Protein 8VA4 (pdb70)

Structure (mmCIF, N/CA/C/O backbone):
data_8VA4
#
_entry.id   8VA4
#
_cell.length_a   76.701
_cell.length_b   76.701
_cell.length_c   131.121
_cell.angle_alpha   90.00
_cell.angle_beta   90.00
_cell.angle_gamma   90.00
#
_symmetry.space_group_name_H-M   'P 43 21 2'
#
loop_
_entity.id
_entity.type
_entity.pdbx_description
1 polymer 'Glycoside hydrolase family 16'
2 non-polymer 'PHOSPHATE ION'
3 non-polymer 'CALCIUM ION'
4 water water
#
loop_
_atom_site.group_PDB
_atom_site.id
_atom_site.type_symbol
_atom_site.label_atom_id
_atom_site.label_alt_id
_atom_site.label_comp_id
_atom_site.label_asym_id
_atom_site.label_entity_id
_atom_site.label_seq_id
_atom_site.pdbx_PDB_ins_code
_atom_site.Cartn_x
_atom_site.Cartn_y
_atom_site.Cartn_z
_atom_site.occupancy
_atom_site.B_iso_or_equiv
_atom_site.auth_seq_id
_atom_site.auth_comp_id
_atom_site.auth_asym_id
_atom_site.auth_atom_id
_atom_site.pdbx_PDB_model_num
ATOM 1 N N . ASP A 1 128 ? 3.077 11.829 1.959 1.00 87.40 128 ASP A N 1
ATOM 2 C CA . ASP A 1 128 ? 4.391 11.253 2.224 1.00 88.67 128 ASP A CA 1
ATOM 3 C C . ASP A 1 128 ? 4.326 10.305 3.422 1.00 83.83 128 ASP A C 1
ATOM 4 O O . ASP A 1 128 ? 3.892 10.698 4.505 1.00 75.07 128 ASP A O 1
ATOM 9 N N . PRO A 1 129 ? 4.760 9.055 3.226 1.00 90.06 129 PRO A N 1
ATOM 10 C CA . PRO A 1 129 ? 4.733 8.080 4.331 1.00 85.41 129 PRO A CA 1
ATOM 11 C C . PRO A 1 129 ? 5.689 8.407 5.466 1.00 76.77 129 PRO A C 1
ATOM 12 O O . PRO A 1 129 ? 5.659 7.716 6.493 1.00 73.89 129 PRO A O 1
ATOM 16 N N . ASN A 1 130 ? 6.534 9.422 5.318 1.00 72.46 130 ASN A N 1
ATOM 17 C CA . ASN A 1 130 ? 7.435 9.848 6.378 1.00 70.97 130 ASN A CA 1
ATOM 18 C C . ASN A 1 130 ? 6.804 10.866 7.318 1.00 69.02 130 ASN A C 1
ATOM 19 O O . ASN A 1 130 ? 7.472 11.321 8.252 1.00 67.89 130 ASN A O 1
ATOM 24 N N . ILE A 1 131 ? 5.545 11.228 7.098 1.00 64.35 131 ILE A N 1
ATOM 25 C CA . ILE A 1 131 ? 4.851 12.241 7.884 1.00 54.92 131 ILE A CA 1
ATOM 26 C C . ILE A 1 131 ? 3.820 11.528 8.759 1.00 56.19 131 ILE A C 1
ATOM 27 O O . ILE A 1 131 ? 2.855 10.956 8.231 1.00 49.84 131 ILE A O 1
ATOM 32 N N . PRO A 1 132 ? 3.981 11.529 10.083 1.00 48.41 132 PRO A N 1
ATOM 33 C CA . PRO A 1 132 ? 2.923 10.999 10.958 1.00 43.05 132 PRO A CA 1
ATOM 34 C C . PRO A 1 132 ? 1.609 11.717 10.695 1.00 42.12 132 PRO A C 1
ATOM 35 O O . PRO A 1 132 ? 1.497 12.932 10.870 1.00 43.81 132 PRO A O 1
ATOM 39 N N . THR A 1 133 ? 0.616 10.952 10.255 1.00 44.69 133 THR A N 1
ATOM 40 C CA . THR A 1 133 ? -0.643 11.481 9.776 1.00 43.47 133 THR A CA 1
ATOM 41 C C . THR A 1 133 ? -1.788 10.924 10.609 1.00 49.68 133 THR A C 1
ATOM 42 O O . THR A 1 133 ? -1.897 9.699 10.762 1.00 45.77 133 THR A O 1
ATOM 46 N N . PRO A 1 134 ? -2.649 11.772 11.168 1.00 48.60 134 PRO A N 1
ATOM 47 C CA . PRO A 1 134 ? -3.755 11.263 11.981 1.00 51.31 134 PRO A CA 1
ATOM 48 C C . PRO A 1 134 ? -4.718 10.437 11.143 1.00 47.37 134 PRO A C 1
ATOM 49 O O . PRO A 1 134 ? -4.908 10.682 9.949 1.00 48.99 134 PRO A O 1
ATOM 53 N N . GLU A 1 135 ? -5.313 9.438 11.791 1.00 48.96 135 GLU A N 1
ATOM 54 C CA . GLU A 1 135 ? -6.287 8.569 11.145 1.00 48.82 135 GLU A CA 1
ATOM 55 C C . GLU A 1 135 ? -7.405 9.388 10.516 1.00 46.93 135 GLU A C 1
ATOM 56 O O . GLU A 1 135 ? -7.995 10.260 11.162 1.00 51.36 135 GLU A O 1
ATOM 62 N N . GLY A 1 136 ? -7.686 9.116 9.243 1.00 51.15 136 GLY A N 1
ATOM 63 C CA . GLY A 1 136 ? -8.725 9.819 8.523 1.00 47.49 136 GLY A CA 1
ATOM 64 C C . GLY A 1 136 ? -8.336 11.172 7.969 1.00 48.72 136 GLY A C 1
ATOM 65 O O . GLY A 1 136 ? -9.191 11.847 7.382 1.00 44.32 136 GLY A O 1
ATOM 66 N N . TYR A 1 137 ? -7.083 11.591 8.122 1.00 43.67 137 TYR A N 1
ATOM 67 C CA . TYR A 1 137 ? -6.638 12.893 7.647 1.00 46.87 137 TYR A CA 1
ATOM 68 C C . TYR A 1 137 ? -5.656 12.755 6.489 1.00 46.00 137 TYR A C 1
ATOM 69 O O . TYR A 1 137 ? -5.040 11.707 6.279 1.00 44.33 137 TYR A O 1
ATOM 78 N N . ALA A 1 138 ? -5.528 13.842 5.732 1.00 37.20 138 ALA A N 1
ATOM 79 C CA . ALA A 1 138 ? -4.516 13.981 4.699 1.00 39.91 138 ALA A CA 1
ATOM 80 C C . ALA A 1 138 ? -3.841 15.337 4.850 1.00 39.54 138 ALA A C 1
ATOM 81 O O . ALA A 1 138 ? -4.472 16.319 5.247 1.00 36.56 138 ALA A O 1
ATOM 83 N N . LEU A 1 139 ? -2.550 15.381 4.538 1.00 36.77 139 LEU A N 1
ATOM 84 C CA . LEU A 1 139 ? -1.811 16.635 4.599 1.00 37.07 139 LEU A CA 1
ATOM 85 C C . LEU A 1 139 ? -2.313 17.606 3.534 1.00 45.55 139 LEU A C 1
ATOM 86 O O . LEU A 1 139 ? -2.555 17.225 2.385 1.00 42.21 139 LEU A O 1
ATOM 91 N N . VAL A 1 140 ? -2.486 18.867 3.923 1.00 44.63 140 VAL A N 1
ATOM 92 C CA . VAL A 1 140 ? -2.841 19.913 2.972 1.00 39.33 140 VAL A CA 1
ATOM 93 C C . VAL A 1 140 ? -1.830 21.050 2.937 1.00 31.49 140 VAL A C 1
ATOM 94 O O . VAL A 1 140 ? -1.753 21.757 1.917 1.00 41.55 140 VAL A O 1
ATOM 98 N N . TRP A 1 141 ? -1.041 21.246 3.989 1.00 37.14 141 TRP A N 1
ATOM 99 C CA . TRP A 1 141 ? -0.104 22.353 4.084 1.00 31.09 141 TRP A CA 1
ATOM 100 C C . TRP A 1 141 ? 1.025 21.936 5.010 1.00 34.92 141 TRP A C 1
ATOM 101 O O . TRP A 1 141 ? 0.786 21.306 6.043 1.00 36.07 141 TRP A O 1
ATOM 112 N N . GLN A 1 142 ? 2.253 22.276 4.633 1.00 31.28 142 GLN A N 1
ATOM 113 C CA . GLN A 1 142 ? 3.399 21.941 5.465 1.00 34.09 142 GLN A CA 1
ATOM 114 C C . GLN A 1 142 ? 4.456 23.021 5.320 1.00 37.40 142 GLN A C 1
ATOM 115 O O . GLN A 1 142 ? 4.811 23.408 4.201 1.00 30.03 142 GLN A O 1
ATOM 121 N N . GLU A 1 143 ? 4.933 23.514 6.452 1.00 26.68 143 GLU A N 1
ATOM 122 C CA . GLU A 1 143 ? 6.121 24.352 6.517 1.00 32.20 143 GLU A CA 1
ATOM 123 C C . GLU A 1 143 ? 7.184 23.530 7.240 1.00 33.51 143 GLU A C 1
ATOM 124 O O . GLU A 1 143 ? 7.189 23.449 8.471 1.00 34.40 143 GLU A O 1
ATOM 130 N N . GLU A 1 144 ? 8.062 22.896 6.469 1.00 38.26 144 GLU A N 1
ATOM 131 C CA . GLU A 1 144 ? 9.121 22.064 7.022 1.00 31.79 144 GLU A CA 1
ATOM 132 C C . GLU A 1 144 ? 10.354 22.865 7.398 1.00 34.61 144 GLU A C 1
ATOM 133 O O . GLU A 1 144 ? 11.308 22.286 7.930 1.00 36.64 144 GLU A O 1
ATOM 139 N N . PHE A 1 145 ? 10.350 24.172 7.134 1.00 33.45 145 PHE A N 1
ATOM 140 C CA . PHE A 1 145 ? 11.491 25.046 7.396 1.00 34.69 145 PHE A CA 1
ATOM 141 C C . PHE A 1 145 ? 12.780 24.450 6.830 1.00 35.14 145 PHE A C 1
ATOM 142 O O . PHE A 1 145 ? 13.811 24.368 7.500 1.00 36.82 145 PHE A O 1
ATOM 150 N N . ASP A 1 146 ? 12.708 24.030 5.573 1.00 38.80 146 ASP A N 1
ATOM 151 C CA . ASP A 1 146 ? 13.836 23.411 4.882 1.00 42.99 146 ASP A CA 1
ATOM 152 C C . ASP A 1 146 ? 15.036 24.346 4.794 1.00 46.26 146 ASP A C 1
ATOM 153 O O . ASP A 1 146 ? 15.329 24.894 3.734 1.00 61.84 146 ASP A O 1
ATOM 158 N N . GLY A 1 153 ? 24.094 24.093 6.708 1.00 41.31 153 GLY A N 1
ATOM 159 C CA . GLY A 1 153 ? 23.797 24.392 8.099 1.00 56.50 153 GLY A CA 1
ATOM 160 C C . GLY A 1 153 ? 23.834 25.866 8.464 1.00 55.51 153 GLY A C 1
ATOM 161 O O . GLY A 1 153 ? 23.736 26.228 9.637 1.00 50.61 153 GLY A O 1
ATOM 162 N N . ARG A 1 154 ? 23.976 26.722 7.458 1.00 67.24 154 ARG A N 1
ATOM 163 C CA . ARG A 1 154 ? 24.033 28.168 7.613 1.00 59.82 154 ARG A CA 1
ATOM 164 C C . ARG A 1 154 ? 22.626 28.761 7.650 1.00 56.76 154 ARG A C 1
ATOM 165 O O . ARG A 1 154 ? 21.692 28.195 7.074 1.00 61.15 154 ARG A O 1
ATOM 173 N N . PRO A 1 155 ? 22.444 29.898 8.321 1.00 56.17 155 PRO A N 1
ATOM 174 C CA . PRO A 1 155 ? 21.100 30.477 8.431 1.00 56.01 155 PRO A CA 1
ATOM 175 C C . PRO A 1 155 ? 20.611 31.054 7.112 1.00 58.35 155 PRO A C 1
ATOM 176 O O . PRO A 1 155 ? 21.393 31.460 6.249 1.00 56.42 155 PRO A O 1
ATOM 180 N N . ALA A 1 156 ? 19.287 31.086 6.968 1.00 51.48 156 ALA A N 1
ATOM 181 C CA . ALA A 1 156 ? 18.638 31.667 5.804 1.00 41.05 156 ALA A CA 1
ATOM 182 C C . ALA A 1 156 ? 17.385 32.406 6.254 1.00 40.32 156 ALA A C 1
ATOM 183 O O . ALA A 1 156 ? 16.944 32.294 7.404 1.00 42.06 156 ALA A O 1
ATOM 185 N N . LEU A 1 157 ? 16.811 33.171 5.333 1.00 41.27 157 LEU A N 1
ATOM 186 C CA . LEU A 1 157 ? 15.588 33.900 5.619 1.00 39.25 157 LEU A CA 1
ATOM 187 C C . LEU A 1 157 ? 14.386 32.967 5.572 1.00 39.55 157 LEU A C 1
ATOM 188 O O . LEU A 1 157 ? 14.345 32.009 4.797 1.00 38.25 157 LEU A O 1
ATOM 193 N N . VAL A 1 158 ? 13.409 33.253 6.437 1.00 40.33 158 VAL A N 1
ATOM 194 C CA . VAL A 1 158 ? 12.146 32.526 6.422 1.00 43.05 158 VAL A CA 1
ATOM 195 C C . VAL A 1 158 ? 11.488 32.647 5.051 1.00 36.30 158 VAL A C 1
ATOM 196 O O . VAL A 1 158 ? 11.572 33.690 4.389 1.00 40.66 158 VAL A O 1
ATOM 200 N N . ASN A 1 159 ? 10.837 31.566 4.611 1.00 39.71 159 ASN A N 1
ATOM 201 C CA . ASN A 1 159 ? 10.095 31.549 3.352 1.00 37.66 159 ASN A CA 1
ATOM 202 C C . ASN A 1 159 ? 8.962 32.572 3.372 1.00 41.17 159 ASN A C 1
ATOM 203 O O . ASN A 1 159 ? 7.923 32.344 4.002 1.00 34.72 159 ASN A O 1
ATOM 208 N N . ALA A 1 160 ? 9.135 33.682 2.647 1.00 37.52 160 ALA A N 1
ATOM 209 C CA . ALA A 1 160 ? 8.168 34.775 2.694 1.00 35.50 160 ALA A CA 1
ATOM 210 C C . ALA A 1 160 ? 6.835 34.424 2.043 1.00 38.25 160 ALA A C 1
ATOM 211 O O . ALA A 1 160 ? 5.851 35.135 2.270 1.00 38.88 160 ALA A O 1
ATOM 213 N N . SER A 1 161 ? 6.771 33.361 1.237 1.00 37.39 161 SER A N 1
ATOM 214 C CA . SER A 1 161 ? 5.477 32.957 0.698 1.00 35.51 161 SER A CA 1
ATOM 215 C C . SER A 1 161 ? 4.600 32.284 1.746 1.00 38.81 161 SER A C 1
ATOM 216 O O . SER A 1 161 ? 3.389 32.160 1.534 1.00 36.33 161 SER A O 1
ATOM 219 N N . ASN A 1 162 ? 5.173 31.867 2.874 1.00 39.92 162 ASN A N 1
ATOM 220 C CA . ASN A 1 162 ? 4.406 31.216 3.924 1.00 35.44 162 ASN A CA 1
ATOM 221 C C . ASN A 1 162 ? 4.086 32.126 5.099 1.00 36.52 162 ASN A C 1
ATOM 222 O O . ASN A 1 162 ? 3.100 31.874 5.798 1.00 32.86 162 ASN A O 1
ATOM 227 N N . TRP A 1 163 ? 4.877 33.174 5.339 1.00 34.42 163 TRP A N 1
ATOM 228 C CA . TRP A 1 163 ? 4.756 33.922 6.583 1.00 32.04 163 TRP A CA 1
ATOM 229 C C . TRP A 1 163 ? 4.784 35.422 6.339 1.00 38.78 163 TRP A C 1
ATOM 230 O O . TRP A 1 163 ? 5.522 35.917 5.479 1.00 32.43 163 TRP A O 1
ATOM 241 N N . ARG A 1 164 ? 3.971 36.133 7.116 1.00 37.45 164 ARG A N 1
ATOM 242 C CA . ARG A 1 164 ? 3.977 37.587 7.185 1.00 37.21 164 ARG A CA 1
ATOM 243 C C . ARG A 1 164 ? 4.397 37.998 8.588 1.00 36.36 164 ARG A C 1
ATOM 244 O O . ARG A 1 164 ? 3.803 37.543 9.572 1.00 32.57 164 ARG A O 1
ATOM 252 N N . PHE A 1 165 ? 5.418 38.845 8.678 1.00 34.30 165 PHE A N 1
ATOM 253 C CA . PHE A 1 165 ? 5.953 39.285 9.958 1.00 38.61 165 PHE A CA 1
ATOM 254 C C . PHE A 1 165 ? 5.225 40.529 10.448 1.00 44.06 165 PHE A C 1
ATOM 255 O O . PHE A 1 165 ? 4.709 41.325 9.658 1.00 41.45 165 PHE A O 1
ATOM 263 N N . GLU A 1 166 ? 5.193 40.691 11.766 1.00 39.38 166 GLU A N 1
ATOM 264 C CA . GLU A 1 166 ? 4.711 41.914 12.393 1.00 38.81 166 GLU A CA 1
ATOM 265 C C . GLU A 1 166 ? 5.894 42.818 12.712 1.00 40.92 166 GLU A C 1
ATOM 266 O O . GLU A 1 166 ? 6.962 42.342 13.110 1.00 47.84 166 GLU A O 1
ATOM 272 N N . ASN A 1 167 ? 5.702 44.121 12.520 1.00 46.94 167 ASN A N 1
ATOM 273 C CA . ASN A 1 167 ? 6.676 45.142 12.908 1.00 42.78 167 ASN A CA 1
ATOM 274 C C . ASN A 1 167 ? 6.010 45.997 13.981 1.00 40.62 167 ASN A C 1
ATOM 275 O O . ASN A 1 167 ? 5.381 47.016 13.685 1.00 49.29 167 ASN A O 1
ATOM 280 N N . TRP A 1 168 ? 6.149 45.572 15.234 1.00 48.67 168 TRP A N 1
ATOM 281 C CA . TRP A 1 168 ? 5.416 46.148 16.352 1.00 45.36 168 TRP A CA 1
ATOM 282 C C . TRP A 1 168 ? 6.383 46.736 17.366 1.00 47.82 168 TRP A C 1
ATOM 283 O O . TRP A 1 168 ? 7.317 46.057 17.807 1.00 46.87 168 TRP A O 1
ATOM 294 N N . ALA A 1 169 ? 6.148 47.992 17.739 1.00 47.76 169 ALA A N 1
ATOM 295 C CA . ALA A 1 169 ? 6.894 48.608 18.818 1.00 48.82 169 ALA A CA 1
ATOM 296 C C . ALA A 1 169 ? 6.569 47.916 20.141 1.00 44.40 169 ALA A C 1
ATOM 297 O O . ALA A 1 169 ? 5.511 47.298 20.285 1.00 42.72 169 ALA A O 1
ATOM 299 N N . PRO A 1 170 ? 7.474 47.992 21.119 1.00 45.84 170 PRO A N 1
ATOM 300 C CA . PRO A 1 170 ? 7.163 47.453 22.446 1.00 50.15 170 PRO A CA 1
ATOM 301 C C . PRO A 1 170 ? 5.869 48.039 22.990 1.00 46.88 170 PRO A C 1
ATOM 302 O O . PRO A 1 170 ? 5.538 49.201 22.748 1.00 49.07 170 PRO A O 1
ATOM 306 N N . GLY A 1 171 ? 5.125 47.209 23.717 1.00 42.93 171 GLY A N 1
ATOM 307 C CA . GLY A 1 171 ? 3.879 47.641 24.310 1.00 44.86 171 GLY A CA 1
ATOM 308 C C . GLY A 1 171 ? 2.705 47.715 23.364 1.00 47.84 171 GLY A C 1
ATOM 309 O O . GLY A 1 171 ? 1.662 48.263 23.742 1.00 47.64 171 GLY A O 1
ATOM 310 N N . THR A 1 172 ? 2.834 47.178 22.148 1.00 53.10 172 THR A N 1
ATOM 311 C CA . THR A 1 172 ? 1.733 47.240 21.192 1.00 43.94 172 THR A CA 1
ATOM 312 C C . THR A 1 172 ? 0.545 46.406 21.658 1.00 48.13 172 THR A C 1
ATOM 313 O O . THR A 1 172 ? -0.608 46.840 21.542 1.00 47.28 172 THR A O 1
ATOM 317 N N . VAL A 1 173 ? 0.800 45.208 22.185 1.00 48.73 173 VAL A N 1
ATOM 318 C CA . VAL A 1 173 ? -0.245 44.375 22.767 1.00 53.82 173 VAL A CA 1
ATOM 319 C C . VAL A 1 173 ? 0.255 43.796 24.084 1.00 45.36 173 VAL A C 1
ATOM 320 O O . VAL A 1 173 ? 1.450 43.543 24.262 1.00 48.00 173 VAL A O 1
ATOM 324 N N . ASN A 1 174 ? -0.679 43.610 25.018 1.00 53.39 174 ASN A N 1
ATOM 325 C CA . ASN A 1 174 ? -0.452 42.930 26.295 1.00 44.11 174 ASN A CA 1
ATOM 326 C C . ASN A 1 174 ? 0.652 43.570 27.134 1.00 51.26 174 ASN A C 1
ATOM 327 O O . ASN A 1 174 ? 1.190 42.921 28.038 1.00 50.97 174 ASN A O 1
ATOM 332 N N . ASN A 1 175 ? 0.999 44.831 26.866 1.00 49.73 175 ASN A N 1
ATOM 333 C CA . ASN A 1 175 ? 2.083 45.522 27.573 1.00 45.84 175 ASN A CA 1
ATOM 334 C C . ASN A 1 175 ? 3.405 44.767 27.460 1.00 46.65 175 ASN A C 1
ATOM 335 O O . ASN A 1 175 ? 4.228 44.785 28.378 1.00 37.63 175 ASN A O 1
ATOM 340 N N . GLU A 1 176 ? 3.619 44.099 26.333 1.00 44.92 176 GLU A N 1
ATOM 341 C CA . GLU A 1 176 ? 4.832 43.319 26.146 1.00 42.54 176 GLU A CA 1
ATOM 342 C C . GLU A 1 176 ? 6.044 44.235 26.007 1.00 44.84 176 GLU A C 1
ATOM 343 O O . GLU A 1 176 ? 5.937 45.390 25.584 1.00 40.18 176 GLU A O 1
ATOM 349 N N . LEU A 1 177 ? 7.208 43.710 26.381 1.00 41.85 177 LEU A N 1
ATOM 350 C CA . LEU A 1 177 ? 8.428 44.505 26.379 1.00 39.14 177 LEU A CA 1
ATOM 351 C C . LEU A 1 177 ? 9.225 44.389 25.089 1.00 47.88 177 LEU A C 1
ATOM 352 O O . LEU A 1 177 ? 9.990 45.306 24.767 1.00 47.62 177 LEU A O 1
ATOM 357 N N . GLN A 1 178 ? 9.072 43.297 24.346 1.00 48.08 178 GLN A N 1
ATOM 358 C CA . GLN A 1 178 ? 9.883 43.100 23.156 1.00 46.91 178 GLN A CA 1
ATOM 359 C C . GLN A 1 178 ? 9.366 43.946 21.998 1.00 46.70 178 GLN A C 1
ATOM 360 O O . GLN A 1 178 ? 8.193 44.324 21.938 1.00 47.07 178 GLN A O 1
ATOM 366 N N . ARG A 1 179 ? 10.272 44.254 21.077 1.00 43.72 179 ARG A N 1
ATOM 367 C CA . ARG A 1 179 ? 9.917 44.826 19.787 1.00 48.21 179 ARG A CA 1
ATOM 368 C C . ARG A 1 179 ? 9.952 43.723 18.740 1.00 45.31 179 ARG A C 1
ATOM 369 O O . ARG A 1 179 ? 10.931 42.975 18.654 1.00 40.91 179 ARG A O 1
ATOM 377 N N . TYR A 1 180 ? 8.881 43.617 17.960 1.00 37.07 180 TYR A N 1
ATOM 378 C CA . TYR A 1 180 ? 8.808 42.661 16.865 1.00 40.59 180 TYR A CA 1
ATOM 379 C C . TYR A 1 180 ? 9.361 43.327 15.609 1.00 47.52 180 TYR A C 1
ATOM 380 O O . TYR A 1 180 ? 8.855 44.372 15.183 1.00 45.24 180 TYR A O 1
ATOM 389 N N . VAL A 1 181 ? 10.399 42.729 15.023 1.00 41.41 181 VAL A N 1
ATOM 390 C CA . VAL A 1 181 ? 11.109 43.314 13.892 1.00 47.64 181 VAL A CA 1
ATOM 391 C C . VAL A 1 181 ? 10.977 42.399 12.676 1.00 50.43 181 VAL A C 1
ATOM 392 O O . VAL A 1 181 ? 10.489 41.273 12.759 1.00 55.70 181 VAL A O 1
ATOM 396 N N . ALA A 1 182 ? 11.433 42.910 11.531 1.00 61.46 182 ALA A N 1
ATOM 397 C CA . ALA A 1 182 ? 11.350 42.154 10.286 1.00 57.96 182 ALA A CA 1
ATOM 398 C C . ALA A 1 182 ? 12.395 41.047 10.227 1.00 68.91 182 ALA A C 1
ATOM 399 O O . ALA A 1 182 ? 12.090 39.923 9.809 1.00 71.47 182 ALA A O 1
ATOM 401 N N . GLY A 1 183 ? 13.625 41.342 10.637 1.00 63.77 183 GLY A N 1
ATOM 402 C CA . GLY A 1 183 ? 14.700 40.368 10.585 1.00 60.49 183 GLY A CA 1
ATOM 403 C C . GLY A 1 183 ? 14.730 39.418 11.766 1.00 48.13 183 GLY A C 1
ATOM 404 O O . GLY A 1 183 ? 13.797 38.642 11.980 1.00 57.62 183 GLY A O 1
ATOM 405 N N . GLY A 1 187 ? 22.140 44.108 10.695 1.00 83.23 187 GLY A N 1
ATOM 406 C CA . GLY A 1 187 ? 23.246 43.314 11.198 1.00 86.18 187 GLY A CA 1
ATOM 407 C C . GLY A 1 187 ? 22.808 42.008 11.832 1.00 92.54 187 GLY A C 1
ATOM 408 O O . GLY A 1 187 ? 21.819 41.401 11.412 1.00 94.00 187 GLY A O 1
ATOM 409 N N . ASN A 1 188 ? 23.542 41.580 12.860 1.00 94.47 188 ASN A N 1
ATOM 410 C CA . ASN A 1 188 ? 23.239 40.337 13.561 1.00 93.23 188 ASN A CA 1
ATOM 411 C C . ASN A 1 188 ? 21.942 40.456 14.352 1.00 85.68 188 ASN A C 1
ATOM 412 O O . ASN A 1 188 ? 21.490 39.482 14.960 1.00 83.32 188 ASN A O 1
ATOM 417 N N . ASP A 1 189 ? 21.338 41.644 14.346 1.00 89.33 189 ASP A N 1
ATOM 418 C CA . ASP A 1 189 ? 20.056 41.870 15.003 1.00 84.01 189 ASP A CA 1
ATOM 419 C C . ASP A 1 189 ? 18.909 41.249 14.208 1.00 84.90 189 ASP A C 1
ATOM 420 O O . ASP A 1 189 ? 17.897 41.908 13.947 1.00 84.50 189 ASP A O 1
ATOM 425 N N . THR A 1 190 ? 19.060 39.988 13.811 1.00 76.60 190 THR A N 1
ATOM 426 C CA . THR A 1 190 ? 17.985 39.222 13.198 1.00 64.61 190 THR A CA 1
ATOM 427 C C . THR A 1 190 ? 17.368 38.312 14.253 1.00 54.79 190 THR A C 1
ATOM 428 O O . THR A 1 190 ? 18.087 37.613 14.977 1.00 53.13 190 THR A O 1
ATOM 432 N N . THR A 1 191 ? 16.039 38.327 14.340 1.00 43.11 191 THR A N 1
ATOM 433 C CA . THR A 1 191 ? 15.324 37.586 15.366 1.00 48.37 191 THR A CA 1
ATOM 434 C C . THR A 1 191 ? 14.615 36.345 14.846 1.00 48.02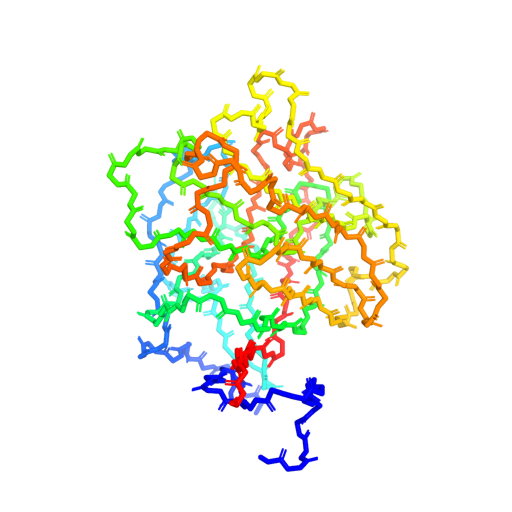 191 THR A C 1
ATOM 435 O O . THR A 1 191 ? 14.181 35.520 15.656 1.00 47.48 191 THR A O 1
ATOM 439 N N . ALA A 1 192 ? 14.484 36.186 13.531 1.00 41.15 192 ALA A N 1
ATOM 440 C CA . ALA A 1 192 ? 13.853 35.001 12.961 1.00 41.27 192 ALA A CA 1
ATOM 441 C C . ALA A 1 192 ? 14.643 34.561 11.741 1.00 35.24 192 ALA A C 1
ATOM 442 O O . ALA A 1 192 ? 14.798 35.333 10.793 1.00 36.25 192 ALA A O 1
ATOM 444 N N . MET A 1 193 ? 15.135 33.324 11.771 1.00 36.34 193 MET A N 1
ATOM 445 C CA . MET A 1 193 ? 15.840 32.734 10.643 1.00 39.76 193 MET A CA 1
ATOM 446 C C . MET A 1 193 ? 15.628 31.226 10.673 1.00 36.32 193 MET A C 1
ATOM 447 O O . MET A 1 193 ? 15.051 30.677 11.615 1.00 38.00 193 MET A O 1
ATOM 452 N N . VAL A 1 194 ? 16.094 30.557 9.623 1.00 38.12 194 VAL A N 1
ATOM 453 C CA . VAL A 1 194 ? 15.998 29.107 9.507 1.00 31.50 194 VAL A CA 1
ATOM 454 C C . VAL A 1 194 ? 17.406 28.534 9.507 1.00 42.66 194 VAL A C 1
ATOM 455 O O . VAL A 1 194 ? 18.268 28.987 8.747 1.00 41.35 194 VAL A O 1
ATOM 459 N N . LYS A 1 195 ? 17.639 27.547 10.367 1.00 46.90 195 LYS A N 1
ATOM 460 C CA . LYS A 1 195 ? 18.946 26.920 10.482 1.00 43.07 195 LYS A CA 1
ATOM 461 C C . LYS A 1 195 ? 18.744 25.461 10.855 1.00 43.41 195 LYS A C 1
ATOM 462 O O . LYS A 1 195 ? 17.940 25.157 11.741 1.00 47.20 195 LYS A O 1
ATOM 468 N N . ASP A 1 196 ? 19.454 24.569 10.162 1.00 39.91 196 ASP A N 1
ATOM 469 C CA . ASP A 1 196 ? 19.406 23.128 10.425 1.00 45.52 196 ASP A CA 1
ATOM 470 C C . ASP A 1 196 ? 17.994 22.565 10.291 1.00 45.78 196 ASP A C 1
ATOM 471 O O . ASP A 1 196 ? 17.611 21.643 11.015 1.00 40.76 196 ASP A O 1
ATOM 476 N N 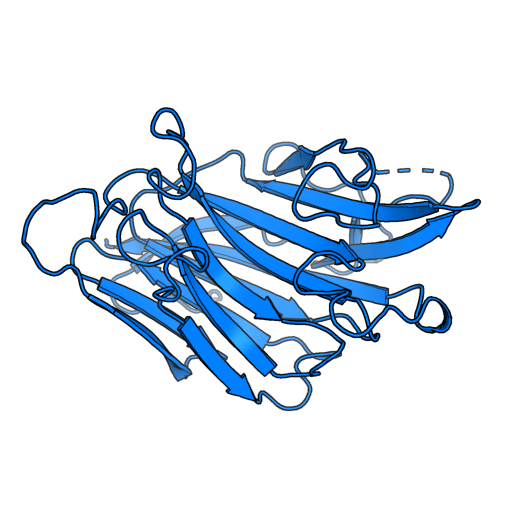. GLY A 1 197 ? 17.209 23.110 9.367 1.00 43.18 197 GLY A N 1
ATOM 477 C CA . GLY A 1 197 ? 15.880 22.589 9.125 1.00 40.15 197 GLY A CA 1
ATOM 478 C C . GLY A 1 197 ? 14.827 23.029 10.112 1.00 40.04 197 GLY A C 1
ATOM 479 O O . GLY A 1 197 ? 13.769 22.397 10.191 1.00 41.61 197 GLY A O 1
ATOM 480 N N . ALA A 1 198 ? 15.072 24.098 10.863 1.00 40.52 198 ALA A N 1
ATOM 481 C CA . ALA A 1 198 ? 14.118 24.566 11.857 1.00 35.84 198 ALA A CA 1
ATOM 482 C C . ALA A 1 198 ? 14.084 26.086 11.886 1.00 38.42 198 ALA A C 1
ATOM 483 O O . ALA A 1 198 ? 15.113 26.747 11.713 1.00 39.12 198 ALA A O 1
ATOM 485 N N . LEU A 1 199 ? 12.892 26.632 12.101 1.00 36.26 199 LEU A N 1
ATOM 486 C CA . LEU A 1 199 ? 12.765 28.046 12.417 1.00 33.70 199 LEU A CA 1
ATOM 487 C C . LEU A 1 199 ? 13.369 28.332 13.789 1.00 34.18 199 LEU A C 1
ATOM 488 O O . LEU A 1 199 ? 13.199 27.553 14.729 1.00 34.55 199 LEU A O 1
ATOM 493 N N . HIS A 1 200 ? 14.093 29.446 13.897 1.00 34.38 200 HIS A N 1
ATOM 494 C CA . HIS A 1 200 ? 14.623 29.925 15.170 1.00 36.64 200 HIS A CA 1
ATOM 495 C C . HIS A 1 200 ? 14.142 31.351 15.391 1.00 37.31 200 HIS A C 1
ATOM 496 O O . HIS A 1 200 ? 14.497 32.254 14.624 1.00 36.68 200 HIS A O 1
ATOM 503 N N . ILE A 1 201 ? 13.350 31.556 16.440 1.00 40.44 201 ILE A N 1
ATOM 504 C CA . ILE A 1 201 ? 12.977 32.891 16.891 1.00 37.15 201 ILE A CA 1
ATOM 505 C C . ILE A 1 201 ? 13.754 33.173 18.168 1.00 42.07 201 ILE A C 1
ATOM 506 O O . ILE A 1 201 ? 13.620 32.443 19.158 1.00 37.51 201 ILE A O 1
ATOM 511 N N . THR A 1 202 ? 14.564 34.229 18.146 1.00 38.66 202 THR A N 1
ATOM 512 C CA . THR A 1 202 ? 15.513 34.521 19.212 1.00 39.92 202 THR A CA 1
ATOM 513 C C . THR A 1 202 ? 15.176 35.854 19.864 1.00 44.95 202 THR A C 1
ATOM 514 O O . THR A 1 202 ? 15.041 36.870 19.174 1.00 42.95 202 THR A O 1
ATOM 518 N N . LEU A 1 203 ? 15.026 35.840 21.188 1.00 41.81 203 LEU A N 1
ATOM 519 C CA . LEU A 1 203 ? 14.993 37.068 21.971 1.00 47.79 203 LEU A CA 1
ATOM 520 C C . LEU A 1 203 ? 16.418 37.549 22.204 1.00 41.38 203 LEU A C 1
ATOM 521 O O . LEU A 1 203 ? 1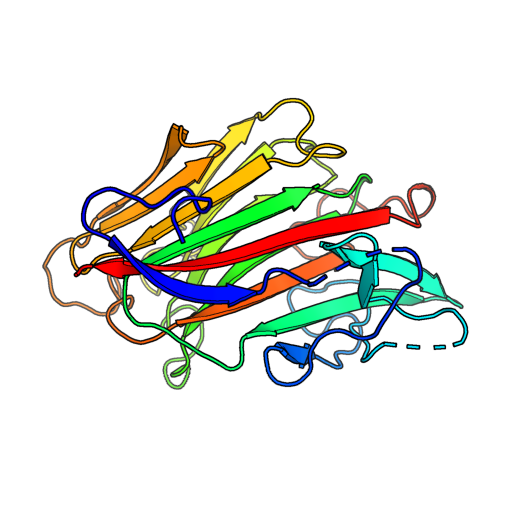7.258 36.793 22.702 1.00 44.44 203 LEU A O 1
ATOM 526 N N . LYS A 1 204 ? 16.695 38.800 21.848 1.00 45.64 204 LYS A N 1
ATOM 527 C CA . LYS A 1 204 ? 18.043 39.325 22.004 1.00 51.36 204 LYS A CA 1
ATOM 528 C C . LYS A 1 204 ? 17.988 40.801 22.369 1.00 49.98 204 LYS A C 1
ATOM 529 O O . LYS A 1 204 ? 17.176 41.556 21.827 1.00 48.32 204 LYS A O 1
ATOM 535 N N . LYS A 1 205 ? 18.861 41.199 23.291 1.00 46.09 205 LYS A N 1
ATOM 536 C CA . LYS A 1 205 ? 18.960 42.593 23.699 1.00 57.41 205 LYS A CA 1
ATOM 537 C C . LYS A 1 205 ? 19.843 43.354 22.720 1.00 62.27 205 LYS A C 1
ATOM 538 O O . LYS A 1 205 ? 20.976 42.947 22.446 1.00 65.34 205 LYS A O 1
ATOM 544 N N . ARG A 1 206 ? 19.318 44.454 22.187 1.00 58.37 206 ARG A N 1
ATOM 545 C CA . ARG A 1 206 ? 20.062 45.306 21.267 1.00 63.72 206 ARG A CA 1
ATOM 546 C C . ARG A 1 206 ? 19.817 46.754 21.657 1.00 58.66 206 ARG A C 1
ATOM 547 O O . ARG A 1 206 ? 18.675 47.222 21.625 1.00 64.41 206 ARG A O 1
ATOM 555 N N . GLY A 1 207 ? 20.883 47.457 22.021 1.00 65.40 207 GLY A N 1
ATOM 556 C CA . GLY A 1 207 ? 20.711 48.789 22.574 1.00 71.22 207 GLY A CA 1
ATOM 557 C C . GLY A 1 207 ? 19.992 48.693 23.904 1.00 64.99 207 GLY A C 1
ATOM 558 O O . GLY A 1 207 ? 20.383 47.925 24.790 1.00 64.28 207 GLY A O 1
ATOM 559 N N . ASN A 1 208 ? 18.919 49.469 24.051 1.00 69.26 208 ASN A N 1
ATOM 560 C CA . ASN A 1 208 ? 18.050 49.393 25.218 1.00 71.74 208 ASN A CA 1
ATOM 561 C C . ASN A 1 208 ? 16.713 48.737 24.883 1.00 67.69 208 ASN A C 1
ATOM 562 O O . ASN A 1 208 ? 15.683 49.069 25.475 1.00 64.35 208 ASN A O 1
ATOM 567 N N . GLU A 1 209 ? 16.718 47.803 23.935 1.00 65.45 209 GLU A N 1
ATOM 568 C CA . GLU A 1 209 ? 15.512 47.116 23.501 1.00 56.89 209 GLU A CA 1
ATOM 569 C C . GLU A 1 209 ? 15.759 45.618 23.433 1.00 57.76 209 GLU A C 1
ATOM 570 O O . GLU A 1 209 ? 16.869 45.166 23.138 1.00 59.20 209 GLU A O 1
ATOM 576 N N . VAL A 1 210 ? 14.706 44.853 23.697 1.00 55.83 210 VAL A N 1
ATOM 577 C CA . VAL A 1 210 ? 14.714 43.407 23.516 1.00 47.08 210 VAL A CA 1
ATOM 578 C C . VAL A 1 210 ? 13.970 43.107 22.224 1.00 49.26 210 VAL A C 1
ATOM 579 O O . VAL A 1 210 ? 12.808 43.499 22.063 1.00 47.10 210 VAL A O 1
ATOM 583 N N . LEU A 1 211 ? 14.637 42.429 21.294 1.00 44.01 211 LEU A N 1
ATOM 584 C CA . LEU A 1 211 ? 14.084 42.179 19.972 1.00 43.35 211 LEU A CA 1
ATOM 585 C C . LEU A 1 211 ? 13.582 40.745 19.853 1.00 41.13 211 LEU A C 1
ATOM 586 O O . LEU A 1 211 ? 14.125 39.822 20.466 1.00 41.41 211 LEU A O 1
ATOM 591 N N . SER A 1 212 ? 12.538 40.569 19.049 1.00 44.53 212 SER A N 1
ATOM 592 C CA . SER 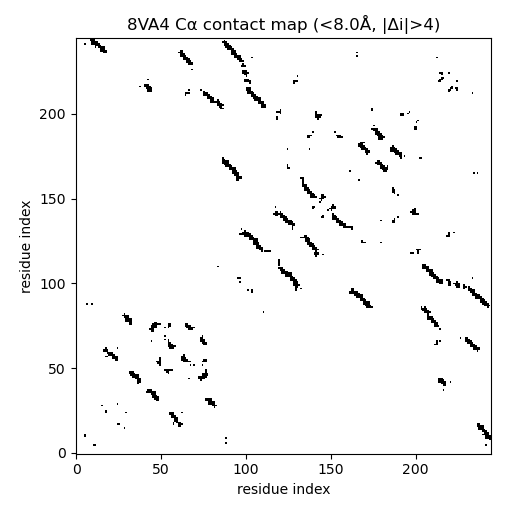A 1 212 ? 11.963 39.250 18.812 1.00 39.17 212 SER A CA 1
ATOM 593 C C . SER A 1 212 ? 11.240 39.281 17.467 1.00 42.03 212 SER A C 1
ATOM 594 O O . SER A 1 212 ? 11.449 40.195 16.661 1.00 42.21 212 SER A O 1
ATOM 597 N N . ALA A 1 213 ? 10.395 38.282 17.223 1.00 35.57 213 ALA A N 1
ATOM 598 C CA . ALA A 1 213 ? 9.667 38.194 15.967 1.00 38.40 213 ALA A CA 1
ATOM 599 C C . ALA A 1 213 ? 8.302 37.571 16.213 1.00 39.12 213 ALA A C 1
ATOM 600 O O . ALA A 1 213 ? 8.117 36.792 17.150 1.00 34.73 213 ALA A O 1
ATOM 602 N N . ARG A 1 214 ? 7.347 37.931 15.359 1.00 34.13 214 ARG A N 1
ATOM 603 C CA . ARG A 1 214 ? 6.010 37.357 15.389 1.00 34.25 214 ARG A CA 1
ATOM 604 C C . ARG A 1 214 ? 5.554 37.127 13.959 1.00 37.49 214 ARG A C 1
ATOM 605 O O . ARG A 1 214 ? 5.570 38.057 13.147 1.00 33.43 214 ARG A O 1
ATOM 613 N N . MET A 1 215 ? 5.149 35.894 13.657 1.00 37.39 215 MET A N 1
ATOM 614 C CA . MET A 1 215 ? 4.829 35.468 12.302 1.00 33.17 215 MET A CA 1
ATOM 615 C C . MET A 1 215 ? 3.379 35.019 12.210 1.00 32.85 215 MET A C 1
ATOM 616 O O . MET A 1 215 ? 2.862 34.369 13.123 1.00 37.05 215 MET A O 1
ATOM 621 N N . ASN A 1 216 ? 2.735 35.355 11.095 1.00 32.94 216 ASN A N 1
ATOM 622 C CA . ASN A 1 216 ? 1.417 34.847 10.746 1.00 32.59 216 ASN A CA 1
ATOM 623 C C . ASN A 1 216 ? 1.509 34.070 9.441 1.00 37.24 216 ASN A C 1
ATOM 624 O O . ASN A 1 216 ? 2.149 34.518 8.482 1.00 32.03 216 ASN A O 1
ATOM 629 N N . SER A 1 217 ? 0.871 32.906 9.404 1.00 34.18 217 SER A N 1
ATOM 630 C CA . SER A 1 217 ? 0.808 32.147 8.166 1.00 36.45 217 SER A CA 1
ATOM 631 C C . SER A 1 217 ? -0.114 32.854 7.180 1.00 37.58 217 SER A C 1
ATOM 632 O O . SER A 1 217 ? -1.176 33.364 7.550 1.00 30.00 217 SER A O 1
ATOM 635 N N . ARG A 1 218 ? 0.314 32.908 5.920 1.00 36.95 218 ARG A N 1
ATOM 636 C CA . ARG A 1 218 ? -0.478 33.567 4.891 1.00 42.30 218 ARG A CA 1
ATOM 637 C C . ARG A 1 218 ? -1.650 32.712 4.424 1.00 44.14 218 ARG A C 1
ATOM 638 O O . ARG A 1 218 ? -2.633 33.257 3.907 1.00 41.76 218 ARG A O 1
ATOM 646 N N . GLU A 1 219 ? -1.575 31.398 4.606 1.00 33.56 219 GLU A N 1
ATOM 647 C CA . GLU A 1 219 ? -2.712 30.517 4.391 1.00 39.46 219 GLU A CA 1
ATOM 648 C C . GLU A 1 219 ? -3.538 30.394 5.670 1.00 35.48 219 GLU A C 1
ATOM 649 O O . GLU A 1 219 ? -3.048 30.605 6.780 1.00 33.36 219 GLU A O 1
ATOM 655 N N . SER A 1 220 ? -4.810 30.050 5.494 1.00 35.80 220 SER A N 1
ATOM 656 C CA . SER A 1 220 ? -5.725 29.836 6.602 1.00 38.00 220 SER A CA 1
ATOM 657 C C . SER A 1 220 ? -6.558 28.598 6.307 1.00 40.33 220 SER A C 1
ATOM 658 O O . SER A 1 220 ? -6.558 28.078 5.188 1.00 39.67 220 SER A O 1
ATOM 661 N N . TRP A 1 221 ? -7.262 28.117 7.331 1.00 39.13 221 TRP A N 1
ATOM 662 C CA . TRP A 1 221 ? -7.969 26.847 7.256 1.00 38.00 221 TRP A CA 1
ATOM 663 C C . TRP A 1 221 ? -9.164 26.881 8.196 1.00 39.10 221 TRP A C 1
ATOM 664 O O . TRP A 1 221 ? -9.093 27.472 9.277 1.00 36.24 221 TRP A O 1
ATOM 675 N N . GLN A 1 222 ? -10.255 26.237 7.787 1.00 36.77 222 GLN A N 1
ATOM 676 C CA . GLN A 1 222 ? -11.391 25.980 8.664 1.00 38.23 222 GLN A CA 1
ATOM 677 C C . GLN A 1 222 ? -11.416 24.494 8.987 1.00 37.58 222 GLN A C 1
ATOM 678 O O . GLN A 1 222 ? -11.589 23.668 8.085 1.00 35.57 222 GLN A O 1
ATOM 684 N N . TYR A 1 223 ? -11.240 24.166 10.271 1.00 35.63 223 TYR A N 1
ATOM 685 C CA . TYR A 1 223 ? -11.129 22.799 10.778 1.00 34.95 223 TYR A CA 1
ATOM 686 C C . TYR A 1 223 ? -9.821 22.157 10.338 1.00 33.98 223 TYR A C 1
ATOM 687 O O . TYR A 1 223 ? -9.263 22.515 9.295 1.00 35.03 223 TYR A O 1
ATOM 696 N N . GLY A 1 224 ? -9.324 21.218 11.121 1.00 34.96 224 GLY A N 1
ATOM 697 C CA . GLY A 1 224 ? -8.170 20.442 10.715 1.00 34.08 224 GLY A CA 1
ATOM 698 C C . GLY A 1 224 ? -7.357 19.998 11.913 1.00 40.76 224 GLY A C 1
ATOM 699 O O . GLY A 1 224 ? -7.720 20.220 13.067 1.00 34.37 224 GLY A O 1
ATOM 700 N N . TYR A 1 225 ? -6.241 19.346 11.603 1.00 35.35 225 TYR A N 1
ATOM 701 C CA . TYR A 1 225 ? -5.256 18.930 12.589 1.00 32.16 225 TYR A CA 1
ATOM 702 C C . TYR A 1 225 ? -4.024 19.805 12.391 1.00 44.03 225 TYR A C 1
ATOM 703 O O . TYR A 1 225 ? -3.420 19.794 11.312 1.00 33.18 225 TYR A O 1
ATOM 712 N N . VAL A 1 226 ? -3.674 20.584 13.413 1.00 37.52 226 VAL A N 1
ATOM 713 C CA . VAL A 1 226 ? -2.622 21.593 13.310 1.00 35.38 226 VAL A CA 1
ATOM 714 C C . VAL A 1 226 ? -1.528 21.221 14.296 1.00 35.30 226 VAL A C 1
ATOM 715 O O . VAL A 1 226 ? -1.725 21.308 15.513 1.00 39.56 226 VAL A O 1
ATOM 719 N N . GLU A 1 227 ? -0.370 20.824 13.776 1.00 34.16 227 GLU A N 1
ATOM 720 C CA . GLU A 1 227 ? 0.699 20.268 14.591 1.00 38.90 227 GLU A CA 1
ATOM 721 C C . GLU A 1 227 ? 2.007 20.992 14.315 1.00 34.14 227 GLU A C 1
ATOM 722 O O . GLU A 1 227 ? 2.350 21.259 13.160 1.00 36.57 227 GLU A O 1
ATOM 728 N N . ALA A 1 228 ? 2.736 21.314 15.381 1.00 37.23 228 ALA A N 1
ATOM 729 C CA . ALA A 1 228 ? 4.074 21.867 15.249 1.00 32.79 228 ALA A CA 1
ATOM 730 C C . ALA A 1 228 ? 4.996 21.211 16.266 1.00 37.70 228 ALA A C 1
ATOM 731 O O . ALA A 1 228 ? 4.581 20.870 17.376 1.00 35.67 228 ALA A O 1
ATOM 733 N N . ARG A 1 229 ? 6.254 21.025 15.868 1.00 33.54 229 ARG A N 1
ATOM 734 C CA . ARG A 1 229 ? 7.288 20.474 16.738 1.00 37.30 229 ARG A CA 1
ATOM 735 C C . ARG A 1 229 ? 8.147 21.637 17.220 1.00 34.14 229 ARG A C 1
ATOM 736 O O . ARG A 1 229 ? 8.849 22.269 16.424 1.00 32.70 229 ARG A O 1
ATOM 744 N N . ILE A 1 230 ? 8.081 21.930 18.518 1.00 29.25 230 ILE A N 1
ATOM 745 C CA . ILE A 1 230 ? 8.576 23.187 19.064 1.00 29.52 230 ILE A CA 1
ATOM 746 C C . ILE A 1 230 ? 9.513 22.912 20.232 1.00 35.72 230 ILE A C 1
ATOM 747 O O . ILE A 1 230 ? 9.247 22.039 21.066 1.00 33.57 230 ILE A O 1
ATOM 752 N N . ARG A 1 231 ? 10.605 23.670 20.289 1.00 31.48 231 ARG A N 1
ATOM 753 C CA . ARG A 1 231 ? 11.544 23.663 21.404 1.00 29.65 231 ARG A CA 1
ATOM 754 C C . ARG A 1 231 ? 11.446 25.014 22.101 1.00 38.36 231 ARG A C 1
ATOM 755 O O . ARG A 1 231 ? 11.710 26.053 21.487 1.00 33.77 231 ARG A O 1
ATOM 763 N N . LEU A 1 232 ? 11.055 25.000 23.378 1.00 34.79 232 LEU A N 1
ATOM 764 C CA . LEU A 1 232 ? 10.785 26.254 24.061 1.00 32.32 232 LEU A CA 1
ATOM 765 C C . LEU A 1 232 ? 12.080 26.902 24.549 1.00 39.27 232 LEU A C 1
ATOM 766 O O . LEU A 1 232 ? 13.054 26.209 24.852 1.00 35.67 232 LEU A O 1
ATOM 771 N N . PRO A 1 233 ? 12.116 28.227 24.615 1.00 36.16 233 PRO A N 1
ATOM 772 C CA . PRO A 1 233 ? 13.279 28.934 25.162 1.00 35.97 233 PRO A CA 1
ATOM 773 C C . PRO A 1 233 ? 13.290 28.861 26.686 1.00 38.73 233 PRO A C 1
ATOM 774 O O . PRO A 1 233 ? 12.433 28.242 27.310 1.00 32.66 233 PRO A O 1
ATOM 778 N N . LYS A 1 234 ? 14.279 29.524 27.284 1.00 38.57 234 LYS A N 1
ATOM 779 C CA . LYS A 1 234 ? 14.478 29.482 28.726 1.00 42.10 234 LYS A CA 1
ATOM 780 C C . LYS A 1 234 ? 14.736 30.881 29.264 1.00 45.75 234 LYS A C 1
ATOM 781 O O . LYS A 1 234 ? 15.509 31.651 28.684 1.00 38.99 234 LYS A O 1
ATOM 787 N N . GLY A 1 235 ? 14.085 31.203 30.381 1.00 40.34 235 GLY A N 1
ATOM 788 C CA . GLY A 1 235 ? 14.296 32.481 31.029 1.00 32.53 235 GLY A CA 1
ATOM 789 C C . GLY A 1 235 ? 13.040 33.059 31.646 1.00 42.06 235 GLY A C 1
ATOM 790 O O . GLY A 1 235 ? 11.967 33.024 31.037 1.00 45.57 235 GLY A O 1
ATOM 791 N N . LYS A 1 236 ? 13.161 33.587 32.860 1.00 41.53 236 LYS A N 1
ATOM 792 C CA . LYS A 1 236 ? 12.045 34.274 33.493 1.00 41.64 236 LYS A CA 1
ATOM 793 C C . LYS A 1 236 ? 11.652 35.491 32.668 1.00 39.62 236 LYS A C 1
ATOM 794 O O . LYS A 1 236 ? 12.440 36.428 32.514 1.00 38.53 236 LYS A O 1
ATOM 800 N N . GLY A 1 237 ? 10.439 35.470 32.126 1.00 39.90 237 GLY A N 1
ATOM 801 C CA . GLY A 1 237 ? 9.950 36.534 31.267 1.00 38.01 237 GLY A CA 1
ATOM 802 C C . GLY A 1 237 ? 9.641 36.108 29.846 1.00 44.14 237 GLY A C 1
ATOM 803 O O . GLY A 1 237 ? 9.018 36.886 29.107 1.00 38.39 237 GLY A O 1
ATOM 804 N N . THR A 1 238 ? 10.045 34.912 29.424 1.00 33.64 238 THR A N 1
ATOM 805 C CA . THR A 1 238 ? 9.731 34.456 28.078 1.00 37.38 238 THR A CA 1
ATOM 806 C C . THR A 1 238 ? 8.255 34.105 27.975 1.00 35.70 238 THR A C 1
ATOM 807 O O . THR A 1 238 ? 7.609 33.744 28.962 1.00 38.24 238 THR A O 1
ATOM 811 N N . TRP A 1 239 ? 7.720 34.208 26.758 1.00 24.95 239 TRP A N 1
ATOM 812 C CA . TRP A 1 239 ? 6.316 33.891 26.494 1.00 35.09 239 TRP A CA 1
ATOM 813 C C . TRP A 1 239 ? 6.188 33.350 25.076 1.00 34.79 239 TRP A C 1
ATOM 814 O O . TRP A 1 239 ? 5.678 34.024 24.173 1.00 33.47 239 TRP A O 1
ATOM 825 N N . PRO A 1 240 ? 6.644 32.121 24.842 1.00 33.14 240 PRO A N 1
ATOM 826 C CA . PRO A 1 240 ? 6.454 31.506 23.525 1.00 34.46 240 PRO A CA 1
ATOM 827 C C . PRO A 1 240 ? 4.997 31.136 23.306 1.00 30.96 240 PRO A C 1
ATOM 828 O O . PRO A 1 240 ? 4.268 30.810 24.244 1.00 29.21 240 PRO A O 1
ATOM 832 N N . ALA A 1 241 ? 4.564 31.190 22.048 1.00 33.99 241 ALA A N 1
ATOM 833 C CA . ALA A 1 241 ? 3.167 30.890 21.770 1.00 32.15 241 ALA A CA 1
ATOM 834 C C . ALA A 1 241 ? 3.010 30.321 20.369 1.00 30.67 241 ALA A C 1
ATOM 835 O O . ALA A 1 241 ? 3.650 30.778 19.420 1.00 31.93 241 ALA A O 1
ATOM 837 N N . PHE A 1 242 ? 2.147 29.316 20.263 1.00 33.73 242 PHE A N 1
ATOM 838 C CA . PHE A 1 242 ? 1.756 28.700 19.001 1.00 35.04 242 PHE A CA 1
ATOM 839 C C . PHE A 1 242 ? 0.236 28.638 19.031 1.00 34.36 242 PHE A C 1
ATOM 840 O O . PHE A 1 242 ? -0.336 27.837 19.777 1.00 31.56 242 PHE A O 1
ATOM 848 N N . TRP A 1 243 ? -0.417 29.506 18.258 1.00 33.02 243 TRP A N 1
ATOM 849 C CA . TRP A 1 243 ? -1.851 29.726 18.408 1.00 30.91 243 TRP A CA 1
ATOM 850 C C . TRP A 1 243 ? -2.463 30.110 17.067 1.00 37.99 243 TRP A C 1
ATOM 851 O O . TRP A 1 243 ? -1.799 30.098 16.025 1.00 33.76 243 TRP A O 1
ATOM 862 N N . MET A 1 244 ? -3.753 30.450 17.098 1.00 29.53 244 MET A N 1
ATOM 863 C CA . MET A 1 244 ? -4.495 30.747 15.884 1.00 35.37 244 MET A CA 1
ATOM 864 C C . MET A 1 244 ? -5.459 31.900 16.118 1.00 33.47 244 MET A C 1
ATOM 865 O O . MET A 1 244 ? -6.044 32.026 17.197 1.00 31.38 244 MET A O 1
ATOM 870 N N . MET A 1 245 ? -5.614 32.735 15.095 1.00 32.30 245 MET A N 1
ATOM 871 C CA . MET A 1 245 ? -6.576 33.824 15.048 1.00 34.10 245 MET A CA 1
ATOM 872 C C . MET A 1 245 ? -7.348 33.748 13.740 1.00 35.08 245 MET A C 1
ATOM 873 O O . MET A 1 245 ? -6.829 33.248 12.738 1.00 31.87 245 MET A O 1
ATOM 878 N N . PRO A 1 246 ? -8.591 34.214 13.723 1.00 30.76 246 PRO A N 1
ATOM 879 C CA . PRO A 1 246 ? -9.400 34.092 12.511 1.00 34.53 246 PRO A CA 1
ATOM 880 C C . PRO A 1 246 ? -9.044 35.153 11.483 1.00 35.34 246 PRO A C 1
ATOM 881 O O . PRO A 1 246 ? -8.544 36.233 11.805 1.00 32.40 246 PRO A O 1
ATOM 885 N N . VAL A 1 247 ? -9.290 34.815 10.218 1.00 35.95 247 VAL A N 1
ATOM 886 C CA . VAL A 1 247 ? -9.130 35.803 9.156 1.00 36.30 247 VAL A CA 1
ATOM 887 C C . VAL A 1 247 ? -10.109 36.948 9.359 1.00 36.50 247 VAL A C 1
ATOM 888 O O . VAL A 1 247 ? -9.759 38.124 9.198 1.00 38.55 247 VAL A O 1
ATOM 892 N N . ASP A 1 248 ? -11.342 36.626 9.735 1.00 35.48 248 ASP A N 1
ATOM 893 C CA . ASP A 1 248 ? -12.377 37.629 9.947 1.00 39.92 248 ASP A CA 1
ATOM 894 C C . ASP A 1 248 ? -12.352 38.050 11.411 1.00 40.36 248 ASP A C 1
ATOM 895 O O . ASP A 1 248 ? -12.779 37.295 12.292 1.00 38.89 248 ASP A O 1
ATOM 900 N N . GLN A 1 249 ? -11.851 39.257 11.670 1.00 39.82 249 GLN A N 1
ATOM 901 C CA . GLN A 1 249 ? -11.827 39.812 13.017 1.00 42.46 249 GLN A CA 1
ATOM 902 C C . GLN A 1 249 ? -12.702 41.055 13.128 1.00 41.91 249 GLN A C 1
ATOM 903 O O . GLN A 1 249 ? -12.478 41.894 14.005 1.00 48.83 249 GLN A O 1
ATOM 909 N N . ARG A 1 250 ? -13.704 41.184 12.256 1.00 46.93 250 ARG A N 1
ATOM 910 C CA . ARG A 1 250 ? -14.567 42.360 12.286 1.00 51.27 250 ARG A CA 1
ATOM 911 C C . ARG A 1 250 ? -15.395 42.419 13.564 1.00 53.38 250 ARG A C 1
ATOM 912 O O . ARG A 1 250 ? -15.789 43.508 13.997 1.00 49.06 250 ARG A O 1
ATOM 920 N N . GLU A 1 251 ? -15.662 41.267 14.183 1.00 49.44 251 GLU A N 1
ATOM 921 C CA . GLU A 1 251 ? -16.396 41.235 15.441 1.00 45.82 251 GLU A CA 1
ATOM 922 C C . GLU A 1 251 ? -15.552 41.677 16.627 1.00 42.36 251 GLU A C 1
ATOM 923 O O . GLU A 1 251 ? -16.091 41.824 17.729 1.00 39.47 251 GLU A O 1
ATOM 929 N N . GLY A 1 252 ? -14.255 41.896 16.435 1.00 36.90 252 GLY A N 1
ATOM 930 C CA . GLY A 1 252 ? -13.375 42.258 17.523 1.00 38.86 252 GLY A CA 1
ATOM 931 C C . GLY A 1 252 ? -12.970 41.058 18.359 1.00 40.58 252 GLY A C 1
ATOM 932 O O . GLY A 1 252 ? -13.549 39.973 18.289 1.00 40.77 252 GLY A O 1
ATOM 933 N N . TRP A 1 253 ? -11.943 41.269 19.171 1.00 38.48 253 TRP A N 1
ATOM 934 C CA . TRP A 1 253 ? -11.445 40.261 20.095 1.00 35.81 253 TRP A CA 1
ATOM 935 C C . TRP A 1 253 ? -11.999 40.514 21.494 1.00 36.62 253 TRP A C 1
ATOM 936 O O . TRP A 1 253 ? -12.041 41.664 21.940 1.00 34.86 253 TRP A O 1
ATOM 947 N N . PRO A 1 254 ? -12.435 39.493 22.249 1.00 38.15 254 PRO A N 1
ATOM 948 C CA . PRO A 1 254 ? -12.386 38.051 21.969 1.00 37.47 254 PRO A CA 1
ATOM 949 C C . PRO A 1 254 ? -13.609 37.493 21.246 1.00 37.14 254 PRO A C 1
ATOM 950 O O . PRO A 1 254 ? -13.692 36.280 21.071 1.00 33.46 254 PRO A O 1
ATOM 954 N N . ALA A 1 255 ? -14.565 38.329 20.825 1.00 39.90 255 ALA A N 1
ATOM 955 C CA . ALA A 1 255 ? -15.741 37.821 20.120 1.00 38.22 255 ALA A CA 1
ATOM 956 C C . ALA A 1 255 ? -15.353 37.006 18.892 1.00 36.79 255 ALA A C 1
ATOM 957 O O . ALA A 1 255 ? -15.973 35.975 18.600 1.00 41.40 255 ALA A O 1
ATOM 959 N N . CYS A 1 256 ? -14.325 37.443 18.164 1.00 32.78 256 CYS A N 1
ATOM 960 C CA . CYS A 1 256 ? -13.933 36.734 16.950 1.00 33.71 256 CYS A CA 1
ATOM 961 C C . CYS A 1 256 ? -13.429 35.329 17.252 1.00 34.70 256 CYS A C 1
ATOM 962 O O . CYS A 1 256 ? -13.538 34.436 16.404 1.00 33.25 256 CYS A O 1
ATOM 965 N N . GLY A 1 257 ? -12.884 35.111 18.438 1.00 33.84 257 GLY A N 1
ATOM 966 C CA . GLY A 1 257 ? -12.400 33.798 18.810 1.00 34.26 257 GLY A CA 1
ATOM 967 C C . GLY A 1 257 ? -10.891 33.689 18.698 1.00 36.21 257 GLY A C 1
ATOM 968 O O . GLY A 1 257 ? -10.242 34.384 17.905 1.00 32.72 257 GLY A O 1
ATOM 969 N N . GLU A 1 258 ? -10.318 32.804 19.510 1.00 37.08 258 GLU A N 1
ATOM 970 C CA . GLU A 1 258 ? -8.876 32.594 19.547 1.00 33.20 258 GLU A CA 1
ATOM 971 C C . GLU A 1 258 ? -8.609 31.182 20.045 1.00 35.39 258 GLU A C 1
ATOM 972 O O . GLU A 1 258 ? -9.204 30.755 21.039 1.00 36.34 258 GLU A O 1
ATOM 978 N N . ILE A 1 259 ? -7.722 30.467 19.359 1.00 30.27 259 ILE A N 1
ATOM 979 C CA . ILE A 1 259 ? -7.324 29.117 19.743 1.00 27.07 259 ILE A CA 1
ATOM 980 C C . ILE A 1 259 ? -5.851 29.151 20.121 1.00 33.47 259 ILE A C 1
ATOM 981 O O . ILE A 1 259 ? -4.993 29.451 19.282 1.00 32.91 259 ILE A O 1
ATOM 986 N N . ASP A 1 260 ? -5.554 28.836 21.377 1.00 31.21 260 ASP A N 1
ATOM 987 C CA . ASP A 1 260 ? -4.180 28.717 21.852 1.00 30.11 260 ASP A CA 1
ATOM 988 C C . ASP A 1 260 ? -3.799 27.242 21.844 1.00 36.34 260 ASP A C 1
ATOM 989 O O . ASP A 1 260 ? -4.311 26.458 22.651 1.00 34.05 260 ASP A O 1
ATOM 994 N N . ILE A 1 261 ? -2.905 26.862 20.929 1.00 30.81 261 ILE A N 1
ATOM 995 C CA . ILE A 1 261 ? -2.482 25.468 20.841 1.00 33.97 261 ILE A CA 1
ATOM 996 C C . ILE A 1 261 ? -1.396 25.168 21.866 1.00 31.35 261 ILE A C 1
ATOM 997 O O . ILE A 1 261 ? -1.484 24.187 22.616 1.00 32.71 261 ILE A O 1
ATOM 1002 N N . MET A 1 262 ? -0.359 26.007 21.918 1.00 34.94 262 MET A N 1
ATOM 1003 C CA . MET A 1 262 ? 0.681 25.891 22.937 1.00 32.45 262 MET A CA 1
ATOM 1004 C C . MET A 1 262 ? 1.025 27.276 23.465 1.00 35.41 262 MET A C 1
ATOM 1005 O O . MET A 1 262 ? 1.405 28.159 22.692 1.00 31.58 262 MET A O 1
ATOM 1010 N N . GLU A 1 263 ? 0.914 27.455 24.781 1.00 34.28 263 GLU A N 1
ATOM 1011 C CA . GLU A 1 263 ? 1.373 28.656 25.461 1.00 36.95 263 GLU A CA 1
ATOM 1012 C C . GLU A 1 263 ? 2.188 28.242 26.677 1.00 36.97 263 GLU A C 1
ATOM 1013 O O . GLU A 1 263 ? 1.886 27.236 27.326 1.00 34.86 263 GLU A O 1
ATOM 1019 N N . GLU A 1 264 ? 3.222 29.021 26.979 1.00 38.91 264 GLU A N 1
ATOM 1020 C CA . GLU A 1 264 ? 4.098 28.731 28.104 1.00 31.30 264 GLU A CA 1
ATOM 1021 C C . GLU A 1 264 ? 4.773 30.029 28.518 1.00 30.70 264 GLU A C 1
ATOM 1022 O O . GLU A 1 264 ? 4.899 30.955 27.717 1.00 29.12 264 GLU A O 1
ATOM 1028 N N . VAL A 1 265 ? 5.186 30.101 29.778 1.00 36.62 265 VAL A N 1
ATOM 1029 C CA . VAL A 1 265 ? 5.915 31.259 30.279 1.00 40.22 265 VAL A CA 1
ATOM 1030 C C . VAL A 1 265 ? 7.127 30.776 31.058 1.00 36.88 265 VAL A C 1
ATOM 1031 O O . VAL A 1 265 ? 7.034 29.840 31.861 1.00 38.10 265 VAL A O 1
ATOM 1035 N N . GLY A 1 266 ? 8.272 31.414 30.809 1.00 37.26 266 GLY A N 1
ATOM 1036 C CA . GLY A 1 266 ? 9.507 31.011 31.453 1.00 39.06 266 GLY A CA 1
ATOM 1037 C C . GLY A 1 266 ? 9.502 31.184 32.957 1.00 37.35 266 GLY A C 1
ATOM 1038 O O . GLY A 1 266 ? 10.329 30.578 33.641 1.00 32.01 266 GLY A O 1
ATOM 1039 N N . THR A 1 267 ? 8.587 31.997 33.490 1.00 40.35 267 THR A N 1
ATOM 1040 C CA . THR A 1 267 ? 8.488 32.140 34.936 1.00 40.55 267 THR A CA 1
ATOM 1041 C C . THR A 1 267 ? 7.901 30.896 35.592 1.00 42.30 267 THR A C 1
ATOM 1042 O O . THR A 1 267 ? 8.094 30.700 36.795 1.00 41.68 267 THR A O 1
ATOM 1046 N N . ASN A 1 268 ? 7.199 30.054 34.830 1.00 41.44 268 ASN A N 1
ATOM 1047 C CA . ASN A 1 268 ? 6.664 28.781 35.317 1.00 42.44 268 ASN A CA 1
ATOM 1048 C C . ASN A 1 268 ? 7.114 27.704 34.341 1.00 37.85 268 ASN A C 1
ATOM 1049 O O . ASN A 1 268 ? 6.320 27.218 33.525 1.00 40.54 268 ASN A O 1
ATOM 1054 N N . PRO A 1 269 ? 8.378 27.284 34.422 1.00 40.93 269 PRO A N 1
ATOM 1055 C CA . PRO A 1 269 ? 8.988 26.539 33.312 1.00 34.73 269 PRO A CA 1
ATOM 1056 C C . PRO A 1 269 ? 8.331 25.187 33.085 1.00 35.96 269 PRO A C 1
ATOM 1057 O O . PRO A 1 269 ? 7.933 24.497 34.026 1.00 34.59 269 PRO A O 1
ATOM 1061 N N . ASN A 1 270 ? 8.219 24.821 31.808 1.00 32.68 270 ASN A N 1
ATOM 1062 C CA . ASN A 1 270 ? 7.760 23.520 31.333 1.00 39.57 270 ASN A CA 1
ATOM 1063 C C . ASN A 1 270 ? 6.285 23.265 31.604 1.00 31.66 270 ASN A C 1
ATOM 1064 O O . ASN A 1 270 ? 5.814 22.137 31.417 1.00 36.15 270 ASN A O 1
ATOM 1069 N N . TYR A 1 271 ? 5.535 24.277 32.015 1.00 37.48 271 TYR A N 1
ATOM 1070 C CA . TYR A 1 271 ? 4.082 24.181 32.106 1.00 41.71 271 TYR A CA 1
ATOM 1071 C C . TYR A 1 271 ? 3.510 24.776 30.824 1.00 34.70 271 TYR A C 1
ATOM 1072 O O . TYR A 1 271 ? 3.429 25.998 30.675 1.00 35.74 271 TYR A O 1
ATOM 1081 N N . THR A 1 272 ? 3.132 23.910 29.889 1.00 35.33 272 THR A N 1
ATOM 1082 C CA . THR A 1 272 ? 2.489 24.344 28.659 1.00 33.35 272 THR A CA 1
ATOM 1083 C C . THR A 1 272 ? 0.980 24.230 28.812 1.00 38.71 272 THR A C 1
ATOM 1084 O O . THR A 1 272 ? 0.474 23.391 29.562 1.00 33.81 272 THR A O 1
ATOM 1088 N N . SER A 1 273 ? 0.260 25.089 28.098 1.00 34.57 273 SER A N 1
ATOM 1089 C CA . SER A 1 273 ? -1.187 25.132 28.217 1.00 34.03 273 SER A CA 1
ATOM 1090 C C . SER A 1 273 ? -1.822 25.262 26.841 1.00 36.12 273 SER A C 1
ATOM 1091 O O . SER A 1 273 ? -1.149 25.501 25.835 1.00 31.33 273 SER A O 1
ATOM 1094 N N . SER A 1 274 ? -3.141 25.095 26.818 1.00 35.53 274 SER A N 1
ATOM 1095 C CA . SER A 1 274 ? -3.963 25.345 25.646 1.00 33.51 274 SER A CA 1
ATOM 1096 C C . SER A 1 274 ? -5.237 26.034 26.110 1.00 35.28 274 SER A C 1
ATOM 1097 O O . SER A 1 274 ? -5.742 25.756 27.200 1.00 37.91 274 SER A O 1
ATOM 1100 N N . SER A 1 275 ? -5.754 26.936 25.280 1.00 33.78 275 SER A N 1
ATOM 1101 C CA . SER A 1 275 ? -6.907 27.731 25.670 1.00 32.93 275 SER A CA 1
ATOM 1102 C C . SER A 1 275 ? -7.759 28.036 24.451 1.00 37.15 275 SER A C 1
ATOM 1103 O O . SER A 1 275 ? -7.315 27.916 23.308 1.00 33.45 275 SER A O 1
ATOM 1106 N N . ILE A 1 276 ? -8.999 28.434 24.714 1.00 32.34 276 ILE A N 1
ATOM 1107 C CA . ILE A 1 276 ? -9.819 29.116 23.725 1.00 34.36 276 ILE A CA 1
ATOM 1108 C C . ILE A 1 276 ? -10.346 30.385 24.376 1.00 36.69 276 ILE A C 1
ATOM 1109 O O . ILE A 1 276 ? -10.510 30.457 25.599 1.00 33.22 276 ILE A O 1
ATOM 1114 N N . HIS A 1 277 ? -10.579 31.401 23.550 1.00 35.49 277 HIS A N 1
ATOM 1115 C CA . HIS A 1 277 ? -11.109 32.685 23.982 1.00 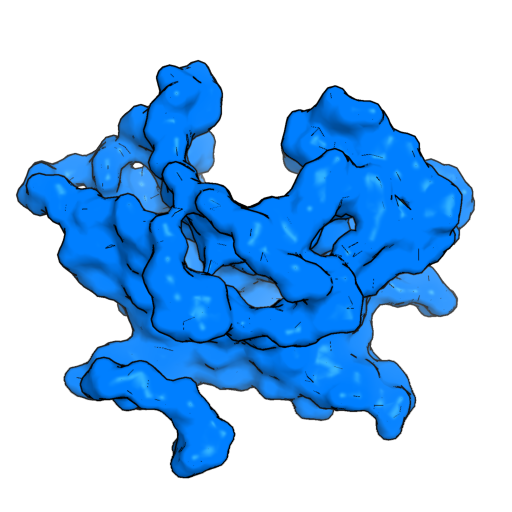31.14 277 HIS A CA 1
ATOM 1116 C C . HIS A 1 277 ? -12.347 33.006 23.158 1.00 42.37 277 HIS A C 1
ATOM 1117 O O . HIS A 1 277 ? -12.371 32.771 21.947 1.00 37.07 277 HIS A O 1
ATOM 1124 N N . CYS A 1 278 ? -13.376 33.537 23.813 1.00 35.17 278 CYS A N 1
ATOM 1125 C CA . CYS A 1 278 ? -14.561 34.008 23.107 1.00 37.61 278 CYS A CA 1
ATOM 1126 C C . CYS A 1 278 ? -15.331 34.935 24.038 1.00 39.31 278 CYS A C 1
ATOM 1127 O O . CYS A 1 278 ? -14.925 35.181 25.177 1.00 36.92 278 CYS A O 1
ATOM 1130 N N . THR A 1 279 ? -16.452 35.459 23.536 1.00 40.65 279 THR A N 1
ATOM 1131 C CA . THR A 1 279 ? -17.271 36.369 24.333 1.00 39.27 279 THR A CA 1
ATOM 1132 C C . THR A 1 279 ? -17.651 35.749 25.672 1.00 38.35 279 THR A C 1
ATOM 1133 O O . THR A 1 279 ? -17.570 36.405 26.718 1.00 38.22 279 THR A O 1
ATOM 1137 N N . ALA A 1 280 ? -18.038 34.475 25.664 1.00 37.24 280 ALA A N 1
ATOM 1138 C CA . ALA A 1 280 ? -18.475 33.827 26.893 1.00 34.31 280 ALA A CA 1
ATOM 1139 C C . ALA A 1 280 ? -17.303 33.449 27.792 1.00 39.73 280 ALA A C 1
ATOM 1140 O O . ALA A 1 280 ? -17.400 33.553 29.021 1.00 39.74 280 ALA A O 1
ATOM 1142 N N . TYR A 1 281 ? -16.195 33.006 27.208 1.00 35.90 281 TYR A N 1
ATOM 1143 C CA . TYR A 1 281 ? -15.079 32.445 27.963 1.00 34.67 281 TYR A CA 1
ATOM 1144 C C . TYR A 1 281 ? -13.829 33.269 27.673 1.00 34.01 281 TYR A C 1
ATOM 1145 O O . TYR A 1 281 ? -13.213 33.125 26.613 1.00 31.61 281 TYR A O 1
ATOM 1154 N N . ASN A 1 282 ? -13.462 34.141 28.611 1.00 37.15 282 ASN A N 1
ATOM 1155 C CA . ASN A 1 282 ? -12.277 34.975 28.456 1.00 34.81 282 ASN A CA 1
ATOM 1156 C C . ASN A 1 282 ? -11.864 35.492 29.830 1.00 36.04 282 ASN A C 1
ATOM 1157 O O . ASN A 1 282 ? -12.631 35.434 30.793 1.00 32.58 282 ASN A O 1
ATOM 1162 N N . HIS A 1 283 ? -10.638 36.021 29.900 1.00 30.19 283 HIS A N 1
ATOM 1163 C CA . HIS A 1 283 ? -10.030 36.349 31.185 1.00 36.86 283 HIS A CA 1
ATOM 1164 C C . HIS A 1 283 ? -10.659 37.568 31.849 1.00 39.43 283 HIS A C 1
ATOM 1165 O O . HIS A 1 283 ? -10.576 37.695 33.078 1.00 36.61 283 HIS A O 1
ATOM 1172 N N . VAL A 1 284 ? -11.267 38.473 31.079 1.00 34.83 284 VAL A N 1
ATOM 1173 C CA . VAL A 1 284 ? -11.938 39.620 31.688 1.00 32.24 284 VAL A CA 1
ATOM 1174 C C . VAL A 1 284 ? -13.095 39.149 32.559 1.00 42.35 284 VAL A C 1
ATOM 1175 O O . VAL A 1 284 ? -13.285 39.630 33.684 1.00 35.39 284 VAL A O 1
ATOM 1179 N N . LYS A 1 285 ? -13.871 38.189 32.061 1.00 35.29 285 LYS A N 1
ATOM 1180 C CA . LYS A 1 285 ? -14.960 37.589 32.816 1.00 33.10 285 LYS A CA 1
ATOM 1181 C C . LYS A 1 285 ? -14.490 36.479 33.750 1.00 34.98 285 LYS A C 1
ATOM 1182 O O . LYS A 1 285 ? -15.317 35.914 34.472 1.00 30.94 285 LYS A O 1
ATOM 1188 N N . GLY A 1 286 ? -13.198 36.154 33.743 1.00 29.53 286 GLY A N 1
ATOM 1189 C CA . GLY A 1 286 ? -12.672 35.072 34.552 1.00 32.47 286 GLY A CA 1
ATOM 1190 C C . GLY A 1 286 ? -13.047 33.684 34.088 1.00 34.15 286 GLY A C 1
ATOM 1191 O O . GLY A 1 286 ? -12.921 32.730 34.858 1.00 37.09 286 GLY A O 1
ATOM 1192 N N . THR A 1 287 ? -13.482 33.536 32.836 1.00 33.03 287 THR A N 1
ATOM 1193 C CA . THR A 1 287 ? -14.111 32.307 32.367 1.00 38.92 287 THR A CA 1
ATOM 1194 C C . THR A 1 287 ? -13.345 31.629 31.238 1.00 38.54 287 THR A C 1
ATOM 1195 O O . THR A 1 287 ? -13.878 30.705 30.610 1.00 37.91 287 THR A O 1
ATOM 1199 N N . GLN A 1 288 ? -12.116 32.056 30.965 1.00 36.63 288 GLN A N 1
ATOM 1200 C CA . GLN A 1 288 ? -11.336 31.469 29.885 1.00 33.84 288 GLN A CA 1
ATOM 1201 C C . GLN A 1 288 ? -11.185 29.965 30.083 1.00 37.26 288 GLN A C 1
ATOM 1202 O O . GLN A 1 288 ? -10.813 29.507 31.165 1.00 30.25 288 GLN A O 1
ATOM 1208 N N . LYS A 1 289 ? -11.498 29.197 29.038 1.00 33.72 289 LYS A N 1
ATOM 1209 C CA . LYS A 1 289 ? -11.282 27.755 29.058 1.00 34.29 289 LYS A CA 1
ATOM 1210 C C . LYS A 1 289 ? -9.811 27.457 28.808 1.00 35.65 289 LYS A C 1
ATOM 1211 O O . LYS A 1 289 ? -9.240 27.917 27.814 1.00 37.48 289 LYS A O 1
ATOM 1217 N N . THR A 1 290 ? -9.196 26.688 29.703 1.00 37.43 290 THR A N 1
ATOM 1218 C CA . THR A 1 290 ? -7.784 26.376 29.552 1.00 34.16 290 THR A CA 1
ATOM 1219 C C . THR A 1 290 ? -7.463 25.058 30.243 1.00 39.22 290 THR A C 1
ATOM 1220 O O . THR A 1 290 ? -8.201 24.587 31.111 1.00 38.92 290 THR A O 1
ATOM 1224 N N . ALA A 1 291 ? -6.349 24.46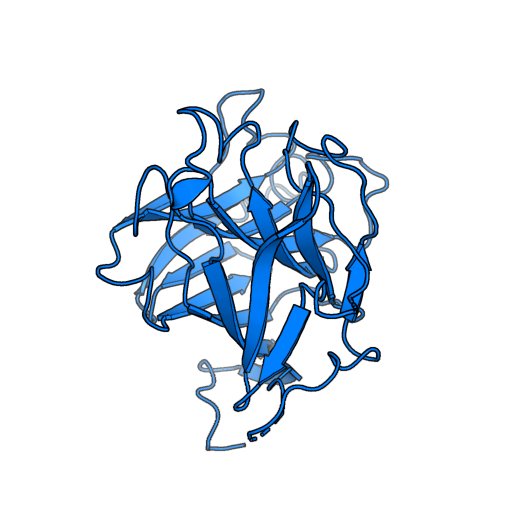2 29.828 1.00 32.60 291 ALA A N 1
ATOM 1225 C CA . ALA A 1 291 ? -5.801 23.276 30.466 1.00 34.53 291 ALA A CA 1
ATOM 1226 C C . ALA A 1 291 ? -4.286 23.377 30.436 1.00 36.13 291 ALA A C 1
ATOM 1227 O O . ALA A 1 291 ? -3.706 23.913 29.491 1.00 38.66 291 ALA A O 1
ATOM 1229 N N . GLU A 1 292 ? -3.650 22.859 31.480 1.00 33.47 292 GLU A N 1
ATOM 1230 C CA . GLU A 1 292 ? -2.223 23.044 31.693 1.00 33.05 292 GLU A CA 1
ATOM 1231 C C . GLU A 1 292 ? -1.607 21.726 32.147 1.00 35.31 292 GLU A C 1
ATOM 1232 O O . GLU A 1 292 ? -2.265 20.910 32.797 1.00 37.73 292 GLU A O 1
ATOM 1238 N N . ARG A 1 293 ? -0.338 21.518 31.794 1.00 36.34 293 ARG A N 1
ATOM 1239 C CA . ARG A 1 293 ? 0.342 20.284 32.158 1.00 31.24 293 ARG A CA 1
ATOM 1240 C C . ARG A 1 293 ? 1.843 20.526 32.188 1.00 36.84 293 ARG A C 1
ATOM 1241 O O . ARG A 1 293 ? 2.368 21.296 31.382 1.00 37.06 293 ARG A O 1
ATOM 1249 N N . PHE A 1 294 ? 2.518 19.878 33.134 1.00 35.96 294 PHE A N 1
ATOM 1250 C CA . PHE A 1 294 ? 3.972 19.892 33.180 1.00 36.17 294 PHE A CA 1
ATOM 1251 C C . PHE A 1 294 ? 4.524 18.874 32.191 1.00 35.86 294 PHE A C 1
ATOM 1252 O O . PHE A 1 294 ? 4.149 17.698 32.222 1.00 39.19 294 PHE A O 1
ATOM 1260 N N . THR A 1 295 ? 5.406 19.333 31.308 1.00 36.51 295 THR A N 1
ATOM 1261 C CA . THR A 1 295 ? 6.108 18.475 30.359 1.00 36.64 295 THR A CA 1
ATOM 1262 C C . THR A 1 295 ? 7.597 18.668 30.596 1.00 39.12 295 THR A C 1
ATOM 1263 O O . THR A 1 295 ? 8.148 19.726 30.272 1.00 41.21 295 THR A O 1
ATOM 1267 N N . ALA A 1 296 ? 8.239 17.657 31.175 1.00 41.32 296 ALA A N 1
ATOM 1268 C CA . ALA A 1 296 ? 9.646 17.770 31.531 1.00 39.60 296 ALA A CA 1
ATOM 1269 C C . ALA A 1 296 ? 10.488 18.055 30.295 1.00 41.39 296 ALA A C 1
ATOM 1270 O O . ALA A 1 296 ? 10.335 17.402 29.260 1.00 42.44 296 ALA A O 1
ATOM 1272 N N . GLY A 1 297 ? 11.366 19.049 30.403 1.00 39.77 297 GLY A N 1
ATOM 1273 C CA . GLY A 1 297 ? 12.288 19.359 29.331 1.00 41.97 297 GLY A CA 1
ATOM 1274 C C . GLY A 1 297 ? 11.699 20.071 28.134 1.00 42.10 297 GLY A C 1
ATOM 1275 O O . GLY A 1 297 ? 12.386 20.192 27.116 1.00 43.02 297 GLY A O 1
ATOM 1276 N N . ALA A 1 298 ? 10.449 20.540 28.220 1.00 46.14 298 ALA A N 1
ATOM 1277 C CA . ALA A 1 298 ? 9.856 21.296 27.118 1.00 41.03 298 ALA A CA 1
ATOM 1278 C C . ALA A 1 298 ? 10.735 22.477 26.728 1.00 40.32 298 ALA A C 1
ATOM 1279 O O . ALA A 1 298 ? 10.908 22.771 25.539 1.00 37.26 298 ALA A O 1
ATOM 1281 N N . GLU A 1 299 ? 11.303 23.162 27.716 1.00 37.17 299 GLU A N 1
ATOM 1282 C CA . GLU A 1 299 ? 12.335 24.158 27.459 1.00 44.22 299 GLU A CA 1
ATOM 1283 C C . GLU A 1 299 ? 13.644 23.424 27.194 1.00 42.34 299 GLU A C 1
ATOM 1284 O O . GLU A 1 299 ? 14.184 22.763 28.086 1.00 39.39 299 GLU A O 1
ATOM 1290 N N . GLY A 1 300 ? 14.147 23.519 25.965 1.00 41.82 300 GLY A N 1
ATOM 1291 C CA . GLY A 1 300 ? 15.397 22.884 25.607 1.00 38.33 300 GLY A CA 1
ATOM 1292 C C . GLY A 1 300 ? 15.276 21.592 24.830 1.00 38.84 300 GLY A C 1
ATOM 1293 O O . GLY A 1 300 ? 16.302 21.057 24.397 1.00 42.12 300 GLY A O 1
ATOM 1294 N N . GLU A 1 301 ? 14.065 21.072 24.642 1.00 43.03 301 GLU A N 1
ATOM 1295 C CA . GLU A 1 301 ? 13.856 19.875 23.841 1.00 42.52 301 GLU A CA 1
ATOM 1296 C C . GLU A 1 301 ? 12.630 20.064 22.962 1.00 37.14 301 GLU A C 1
ATOM 1297 O O . GLU A 1 301 ? 11.695 20.788 23.317 1.00 39.12 301 GLU A O 1
ATOM 1303 N N . TYR A 1 302 ? 12.636 19.396 21.813 1.00 37.74 302 TYR A N 1
ATOM 1304 C CA . TYR A 1 302 ? 11.493 19.439 20.917 1.00 36.70 302 TYR A CA 1
ATOM 1305 C C . TYR A 1 302 ? 10.361 18.573 21.455 1.00 37.28 302 TYR A C 1
ATOM 1306 O O . TYR A 1 302 ? 10.582 17.452 21.920 1.00 37.60 302 TYR A O 1
ATOM 1315 N N . HIS A 1 303 ? 9.143 19.105 21.388 1.00 38.10 303 HIS A N 1
ATOM 1316 C CA . HIS A 1 303 ? 7.944 18.328 21.658 1.00 34.66 303 HIS A CA 1
ATOM 1317 C C . HIS A 1 303 ? 6.901 18.659 20.603 1.00 39.56 303 HIS A C 1
ATOM 1318 O O . HIS A 1 303 ? 6.961 19.700 19.943 1.00 39.70 303 HIS A O 1
ATOM 1325 N N . VAL A 1 304 ? 5.945 17.754 20.444 1.00 31.36 304 VAL A N 1
ATOM 1326 C CA . VAL A 1 304 ? 4.949 17.843 19.386 1.00 36.51 304 VAL A CA 1
ATOM 1327 C C . VAL A 1 304 ? 3.656 18.363 20.000 1.00 32.86 304 VAL A C 1
ATOM 1328 O O . VAL A 1 304 ? 2.986 17.651 20.757 1.00 36.24 304 VAL A O 1
ATOM 1332 N N . TYR A 1 305 ? 3.313 19.609 19.679 1.00 31.01 305 TYR A N 1
ATOM 1333 C CA . TYR A 1 305 ? 2.072 20.239 20.112 1.00 30.64 305 TYR A CA 1
ATOM 1334 C C . TYR A 1 305 ? 1.101 20.260 18.944 1.00 34.29 305 TYR A C 1
ATOM 1335 O O . TYR A 1 305 ? 1.474 20.640 17.827 1.00 39.14 305 TYR A O 1
ATOM 1344 N N . ALA A 1 306 ? -0.139 19.844 19.191 1.00 31.75 306 ALA A N 1
ATOM 1345 C CA . ALA A 1 306 ? -1.088 19.685 18.102 1.00 38.60 306 ALA A CA 1
ATOM 1346 C C . ALA A 1 306 ? -2.481 20.110 18.541 1.00 33.49 306 ALA A C 1
ATOM 1347 O O . ALA A 1 306 ? -2.819 20.105 19.728 1.00 35.99 306 ALA A O 1
ATOM 1349 N N . LEU A 1 307 ? -3.284 20.480 17.549 1.00 36.36 307 LEU A N 1
ATOM 1350 C CA . LEU A 1 307 ? -4.681 20.846 17.728 1.00 35.31 307 LEU A CA 1
ATOM 1351 C C . LEU A 1 307 ? -5.527 19.970 16.819 1.00 39.02 307 LEU A C 1
ATOM 1352 O O . LEU A 1 307 ? -5.198 19.804 15.641 1.00 32.31 307 LEU A O 1
ATOM 1357 N N . GLU A 1 308 ? -6.603 19.404 17.357 1.00 36.46 308 GLU A N 1
ATOM 1358 C CA . GLU A 1 308 ? -7.612 18.736 16.541 1.00 39.49 308 GLU A CA 1
ATOM 1359 C C . GLU A 1 308 ? -8.878 19.578 16.618 1.00 39.28 308 GLU A C 1
ATOM 1360 O O . GLU A 1 308 ? -9.496 19.684 17.681 1.00 36.90 308 GLU A O 1
ATOM 1366 N N . TRP A 1 309 ? -9.253 20.183 15.493 1.00 39.17 309 TRP A N 1
ATOM 1367 C CA . TRP A 1 309 ? -10.323 21.173 15.435 1.00 36.13 309 TRP A CA 1
ATOM 1368 C C . TRP A 1 309 ? -11.338 20.726 14.389 1.00 40.38 309 TRP A C 1
ATOM 1369 O O . TRP A 1 309 ? -11.039 20.711 13.190 1.00 40.50 309 TRP A O 1
ATOM 1380 N N . THR A 1 310 ? -12.523 20.338 14.845 1.00 38.28 310 THR A N 1
ATOM 1381 C CA . THR A 1 310 ? -13.630 19.949 13.982 1.00 40.75 310 THR A CA 1
ATOM 1382 C C . THR A 1 310 ? -14.815 20.868 14.245 1.00 35.49 310 THR A C 1
ATOM 1383 O O . THR A 1 310 ? -14.746 21.794 15.055 1.00 30.77 310 THR A O 1
ATOM 1387 N N . ALA A 1 311 ? -15.921 20.595 13.551 1.00 36.88 311 ALA A N 1
ATOM 1388 C CA . ALA A 1 311 ? -17.156 21.318 13.811 1.00 34.82 311 ALA A CA 1
ATOM 1389 C C . ALA A 1 311 ? -17.774 20.953 15.156 1.00 37.67 311 ALA A C 1
ATOM 1390 O O . ALA A 1 311 ? -18.650 21.682 15.633 1.00 32.20 311 ALA A O 1
ATOM 1392 N N . ASP A 1 312 ? -17.330 19.862 15.782 1.00 36.37 312 ASP A N 1
ATOM 1393 C CA . ASP A 1 312 ? -17.921 19.394 17.030 1.00 41.14 312 ASP A CA 1
ATOM 1394 C C . ASP A 1 312 ? -17.100 19.728 18.270 1.00 40.41 312 ASP A C 1
ATOM 1395 O O . ASP A 1 312 ? -17.671 19.824 19.363 1.00 34.19 312 ASP A O 1
ATOM 1400 N N . TYR A 1 313 ? -15.784 19.893 18.146 1.00 33.44 313 TYR A N 1
ATOM 1401 C CA . TYR A 1 313 ? -14.958 20.066 19.334 1.00 32.72 313 TYR A CA 1
ATOM 1402 C C . TYR A 1 313 ? -13.602 20.642 18.952 1.00 36.80 313 TYR A C 1
ATOM 1403 O O . TYR A 1 313 ? -13.153 20.531 17.810 1.00 34.84 313 TYR A O 1
ATOM 1412 N N . ILE A 1 314 ? -12.951 21.247 19.944 1.00 39.74 314 ILE A N 1
ATOM 1413 C CA . ILE A 1 314 ? -11.551 21.645 19.871 1.00 30.47 314 ILE A CA 1
ATOM 1414 C C . ILE A 1 314 ? -10.792 20.839 20.914 1.00 34.78 314 ILE A C 1
ATOM 1415 O O . ILE A 1 314 ? -11.202 20.785 22.080 1.00 41.30 314 ILE A O 1
ATOM 1420 N N . ARG A 1 315 ? -9.707 20.193 20.496 1.00 34.26 315 ARG A N 1
ATOM 1421 C CA . ARG A 1 315 ? -8.891 19.398 21.403 1.00 34.84 315 ARG A CA 1
ATOM 1422 C C . ARG A 1 315 ? -7.424 19.609 21.071 1.00 38.46 315 ARG A C 1
ATOM 1423 O O . ARG A 1 315 ? -7.063 19.751 19.899 1.00 36.13 315 ARG A O 1
ATOM 1431 N N . THR A 1 316 ? -6.580 19.634 22.100 1.00 33.92 316 THR A N 1
ATOM 1432 C CA . THR A 1 316 ? -5.145 19.747 21.900 1.00 33.83 316 THR A CA 1
ATOM 1433 C C . THR A 1 316 ? -4.427 18.578 22.558 1.00 37.85 316 THR A C 1
ATOM 1434 O O . THR A 1 316 ? -4.953 17.913 23.457 1.00 36.61 316 THR A O 1
ATOM 1438 N N . PHE A 1 317 ? -3.203 18.348 22.095 1.00 28.58 317 PHE A N 1
ATOM 1439 C CA . PHE A 1 317 ? -2.369 17.251 22.554 1.00 35.63 317 PHE A CA 1
ATOM 1440 C C . PHE A 1 317 ? -0.972 17.777 22.832 1.00 32.29 317 PHE A C 1
ATOM 1441 O O . PHE A 1 317 ? -0.552 18.800 22.287 1.00 28.39 317 PHE A O 1
ATOM 1449 N N . VAL A 1 318 ? -0.252 17.055 23.684 1.00 33.84 318 VAL A N 1
ATOM 1450 C CA . VAL A 1 318 ? 1.179 17.246 23.880 1.00 33.32 318 VAL A CA 1
ATOM 1451 C C . VAL A 1 318 ? 1.816 15.877 23.692 1.00 38.53 318 VAL A C 1
ATOM 1452 O O . VAL A 1 318 ? 1.541 14.951 24.465 1.00 41.30 318 VAL A O 1
ATOM 1456 N N . ASP A 1 319 ? 2.641 15.739 22.655 1.00 39.11 319 ASP A N 1
ATOM 1457 C CA . ASP A 1 319 ? 3.276 14.463 22.318 1.00 40.44 319 ASP A CA 1
ATOM 1458 C C . ASP A 1 319 ? 2.234 13.356 22.164 1.00 36.66 319 ASP A C 1
ATOM 1459 O O . ASP A 1 319 ? 2.392 12.246 22.675 1.00 34.15 319 ASP A O 1
ATOM 1464 N N . GLY A 1 320 ? 1.149 13.669 21.457 1.00 35.90 320 GLY A N 1
ATOM 1465 C CA . GLY A 1 320 ? 0.069 12.727 21.249 1.00 39.05 320 GLY A CA 1
ATOM 1466 C C . GLY A 1 320 ? -0.836 12.491 22.439 1.00 42.18 320 GLY A C 1
ATOM 1467 O O . GLY A 1 320 ? -1.819 11.748 22.308 1.00 35.90 320 GLY A O 1
ATOM 1468 N N . GLN A 1 321 ? -0.550 13.097 23.593 1.00 44.04 321 GLN A N 1
ATOM 1469 C CA . GLN A 1 321 ? -1.352 12.876 24.789 1.00 42.80 321 GLN A CA 1
ATOM 1470 C C . GLN A 1 321 ? -2.351 14.006 24.956 1.00 38.96 321 GLN A C 1
ATOM 1471 O O . GLN A 1 321 ? -1.940 15.174 25.039 1.00 38.46 321 GLN A O 1
ATOM 1477 N N . PRO A 1 322 ? -3.650 13.711 25.010 1.00 39.96 322 PRO A N 1
ATOM 1478 C CA . PRO A 1 322 ? -4.656 14.777 25.094 1.00 37.90 322 PRO A CA 1
ATOM 1479 C C . PRO A 1 322 ? -4.441 15.687 26.295 1.00 39.61 322 PRO A C 1
ATOM 1480 O O . PRO A 1 322 ? -4.044 15.246 27.377 1.00 41.63 322 PRO A O 1
ATOM 1484 N N . LEU A 1 323 ? -4.717 16.975 26.091 1.00 38.74 323 LEU A N 1
ATOM 1485 C CA . LEU A 1 323 ? -4.526 17.979 27.129 1.00 31.77 323 LEU A CA 1
ATOM 1486 C C . LEU A 1 323 ? -5.783 18.812 27.343 1.00 36.15 323 LEU A C 1
ATOM 1487 O O . LEU A 1 323 ? -6.392 18.762 28.415 1.00 36.93 323 LEU A O 1
ATOM 1492 N N . PHE A 1 324 ? -6.169 19.597 26.344 1.00 33.97 324 PHE A N 1
ATOM 1493 C CA . PHE A 1 324 ? -7.312 20.491 26.440 1.00 33.96 324 PHE A CA 1
ATOM 1494 C C . PHE A 1 324 ? -8.458 19.941 25.606 1.00 37.28 324 PHE A C 1
ATOM 1495 O O . PHE A 1 324 ? -8.241 19.320 24.564 1.00 34.31 324 PHE A O 1
ATOM 1503 N N . TYR A 1 325 ? -9.681 20.153 26.085 1.00 39.51 325 TYR A N 1
ATOM 1504 C CA . TYR A 1 325 ? -10.875 19.755 25.352 1.00 34.57 325 TYR A CA 1
ATOM 1505 C C . TYR A 1 325 ? -11.941 20.821 25.525 1.00 39.59 325 TYR A C 1
ATOM 1506 O O . TYR A 1 325 ? -12.196 21.271 26.647 1.00 40.00 325 TYR A O 1
ATOM 1515 N N . PHE A 1 326 ? -12.565 21.214 24.417 1.00 30.02 326 PHE A N 1
ATOM 1516 C CA . PHE A 1 326 ? -13.655 22.182 24.433 1.00 35.31 326 PHE A CA 1
ATOM 1517 C C . PHE A 1 326 ? -14.670 21.770 23.381 1.00 39.18 326 PHE A C 1
ATOM 1518 O O . PHE A 1 326 ? -14.338 21.695 22.192 1.00 33.30 326 PHE A O 1
ATOM 1526 N N . ALA A 1 327 ? -15.898 21.510 23.815 1.00 37.40 327 ALA A N 1
ATOM 1527 C CA . ALA A 1 327 ? -16.934 21.009 22.928 1.00 36.09 327 ALA A CA 1
ATOM 1528 C C . ALA A 1 327 ? -17.775 22.144 22.365 1.00 40.10 327 ALA A C 1
ATOM 1529 O O . ALA A 1 327 ? -18.009 23.163 23.024 1.00 31.23 327 ALA A O 1
ATOM 1531 N N . ASN A 1 328 ? -18.209 21.960 21.121 1.00 39.00 328 ASN A N 1
ATOM 1532 C CA . ASN A 1 328 ? -19.290 22.758 20.561 1.00 39.94 328 ASN A CA 1
ATOM 1533 C C . ASN A 1 328 ? -20.574 22.403 21.299 1.00 37.97 328 ASN A C 1
ATOM 1534 O O . ASN A 1 328 ? -20.991 21.240 21.298 1.00 37.95 328 ASN A O 1
ATOM 1539 N N . ASP A 1 329 ? -21.185 23.383 21.959 1.00 39.57 329 ASP A N 1
ATOM 1540 C CA . ASP A 1 329 ? -22.402 23.095 22.709 1.00 40.97 329 ASP A CA 1
ATOM 1541 C C . ASP A 1 329 ? -23.622 22.947 21.810 1.00 43.04 329 ASP A C 1
ATOM 1542 O O . ASP A 1 329 ? -24.713 22.655 22.312 1.00 41.86 329 ASP A O 1
ATOM 1547 N N . GLY A 1 330 ? -23.461 23.130 20.502 1.00 37.42 330 GLY A N 1
ATOM 1548 C CA . GLY A 1 330 ? -24.540 22.909 19.560 1.00 43.41 330 GLY A CA 1
ATOM 1549 C C . GLY A 1 330 ? -25.620 23.962 19.559 1.00 46.09 330 GLY A C 1
ATOM 1550 O O . GLY A 1 330 ? -26.630 23.791 18.870 1.00 44.06 330 GLY A O 1
ATOM 1551 N N . GLN A 1 331 ? -25.440 25.053 20.306 1.00 40.64 331 GLN A N 1
ATOM 1552 C CA . GLN A 1 331 ? -26.456 26.093 20.387 1.00 46.92 331 GLN A CA 1
ATOM 1553 C C . GLN A 1 331 ? -26.446 27.037 19.198 1.00 41.68 331 GLN A C 1
ATOM 1554 O O . GLN A 1 331 ? -27.371 27.848 19.077 1.00 47.69 331 GLN A O 1
ATOM 1560 N N . ARG A 1 332 ? -25.424 26.964 18.341 1.00 39.77 332 ARG A N 1
ATOM 1561 C CA . ARG A 1 332 ? -25.278 27.869 17.199 1.00 48.57 332 ARG A CA 1
ATOM 1562 C C . ARG A 1 332 ? -25.279 29.328 17.648 1.00 45.34 332 ARG A C 1
ATOM 1563 O O . ARG A 1 332 ? -25.905 30.187 17.025 1.00 43.25 332 ARG A O 1
ATOM 1571 N N . LYS A 1 333 ? -24.581 29.611 18.744 1.00 43.37 333 LYS A N 1
ATOM 1572 C CA . LYS A 1 333 ? -24.435 30.966 19.253 1.00 35.23 333 LYS A CA 1
ATOM 1573 C C . LYS A 1 333 ? -22.963 31.345 19.216 1.00 38.01 333 LYS A C 1
ATOM 1574 O O . LYS A 1 333 ? -22.112 30.601 19.718 1.00 37.94 333 LYS A O 1
ATOM 1580 N N . ALA A 1 334 ? -22.668 32.500 18.620 1.00 40.65 334 ALA A N 1
ATOM 1581 C CA . ALA A 1 334 ? -21.278 32.902 18.426 1.00 44.65 334 ALA A CA 1
ATOM 1582 C C . ALA A 1 334 ? -20.571 33.147 19.750 1.00 39.68 334 ALA A C 1
ATOM 1583 O O . ALA A 1 334 ? -19.341 33.038 19.826 1.00 41.58 334 ALA A O 1
ATOM 1585 N N . ALA A 1 335 ? -21.328 33.475 20.799 1.00 41.24 335 ALA A N 1
ATOM 1586 C CA . ALA A 1 335 ? -20.722 33.761 22.096 1.00 39.23 335 ALA A CA 1
ATOM 1587 C C . ALA A 1 335 ? -19.945 32.563 22.626 1.00 35.91 335 ALA A C 1
ATOM 1588 O O . ALA A 1 335 ? -18.895 32.728 23.258 1.00 39.96 335 ALA A O 1
ATOM 1590 N N . THR A 1 336 ? -20.429 31.348 22.364 1.00 35.17 336 THR A N 1
ATOM 1591 C CA . THR A 1 336 ? -19.786 30.141 22.870 1.00 37.27 336 THR A CA 1
ATOM 1592 C C . THR A 1 336 ? -19.140 29.284 21.783 1.00 38.11 336 THR A C 1
ATOM 1593 O O . THR A 1 336 ? -18.481 28.293 22.117 1.00 38.31 336 THR A O 1
ATOM 1597 N N . TRP A 1 337 ? -19.300 29.623 20.503 1.00 36.42 337 TRP A N 1
ATOM 1598 C CA . TRP A 1 337 ? -18.634 28.889 19.420 1.00 33.12 337 TRP A CA 1
ATOM 1599 C C . TRP A 1 337 ? -18.418 29.789 18.214 1.00 35.31 337 TRP A C 1
ATOM 1600 O O . TRP A 1 337 ? -19.192 29.767 17.246 1.00 37.54 337 TRP A O 1
ATOM 1611 N N . PRO A 1 338 ? -17.342 30.579 18.218 1.00 41.78 338 PRO A N 1
ATOM 1612 C CA . PRO A 1 338 ? -16.998 31.360 17.026 1.00 33.18 338 PRO A CA 1
ATOM 1613 C C . PRO A 1 338 ? -16.036 30.615 16.112 1.00 35.29 338 PRO A C 1
ATOM 1614 O O . PRO A 1 338 ? -15.389 31.224 15.255 1.00 29.20 338 PRO A O 1
ATOM 1618 N N . PHE A 1 339 ? -15.920 29.302 16.297 1.00 35.91 339 PHE A N 1
ATOM 1619 C CA . PHE A 1 339 ? -14.893 28.505 15.629 1.00 33.62 339 PHE A CA 1
ATOM 1620 C C . PHE A 1 339 ? -15.435 27.766 14.412 1.00 39.47 339 PHE A C 1
ATOM 1621 O O . PHE A 1 339 ? -15.147 26.581 14.201 1.00 34.73 339 PHE A O 1
ATOM 1629 N N . ASP A 1 340 ? -16.216 28.467 13.590 1.00 39.64 340 ASP A N 1
ATOM 1630 C CA A ASP A 1 340 ? -16.794 27.939 12.362 0.50 39.64 340 ASP A CA 1
ATOM 1631 C CA B ASP A 1 340 ? -16.787 27.932 12.359 0.50 39.37 340 ASP A CA 1
ATOM 1632 C C . ASP A 1 340 ? -16.396 28.795 11.164 1.00 39.27 340 ASP A C 1
ATOM 1633 O O . ASP A 1 340 ? -17.187 29.023 10.248 1.00 44.02 340 ASP A O 1
ATOM 1642 N N . LYS A 1 341 ? -15.160 29.280 11.165 1.00 35.46 341 LYS A N 1
ATOM 1643 C CA . LYS A 1 341 ? -14.630 30.134 10.114 1.00 36.50 341 LYS A CA 1
ATOM 1644 C C . LYS A 1 341 ? -13.124 29.922 10.059 1.00 40.86 341 LYS A C 1
ATOM 1645 O O . LYS A 1 341 ? -12.547 29.327 10.975 1.00 36.71 341 LYS A O 1
ATOM 1651 N N . PRO A 1 342 ? -12.463 30.365 8.987 1.00 35.33 342 PRO A N 1
ATOM 1652 C CA . PRO A 1 342 ? -11.032 30.067 8.843 1.00 33.23 342 PRO A CA 1
ATOM 1653 C C . PRO A 1 342 ? -10.155 30.835 9.824 1.00 38.17 342 PRO A C 1
ATOM 1654 O O . PRO A 1 342 ? -10.367 32.021 10.100 1.00 29.26 342 PRO A O 1
ATOM 1658 N N . PHE A 1 343 ? -9.158 30.124 10.349 1.00 33.98 343 PHE A N 1
ATOM 1659 C CA . PHE A 1 343 ? -8.141 30.652 11.244 1.00 33.21 343 PHE A CA 1
ATOM 1660 C C . PHE A 1 343 ? -6.771 30.423 10.613 1.00 31.43 343 PHE A C 1
ATOM 1661 O O . PHE A 1 343 ? -6.568 29.440 9.897 1.00 36.36 343 PHE A O 1
ATOM 1669 N N . PHE A 1 344 ? -5.832 31.327 10.878 1.00 32.27 344 PHE A N 1
ATOM 1670 C CA . PHE A 1 344 ? -4.441 31.155 10.478 1.00 26.41 344 PHE A CA 1
ATOM 1671 C C . PHE A 1 344 ? -3.565 30.893 11.699 1.00 30.91 344 PHE A C 1
ATOM 1672 O O . PHE A 1 344 ? -3.986 31.058 12.843 1.00 30.93 344 PHE A O 1
ATOM 1680 N N . VAL A 1 345 ? -2.323 30.487 11.442 1.00 35.73 345 VAL A N 1
ATOM 1681 C CA . VAL A 1 345 ? -1.390 30.080 12.489 1.00 32.86 345 VAL A CA 1
ATOM 1682 C C . VAL A 1 345 ? -0.473 31.245 12.831 1.00 31.76 345 VAL A C 1
ATOM 1683 O O . VAL A 1 345 ? -0.011 31.969 11.941 1.00 35.52 345 VAL A O 1
ATOM 1687 N N . ILE A 1 346 ? -0.206 31.427 14.124 1.00 28.88 346 ILE A N 1
ATOM 1688 C CA . ILE A 1 346 ? 0.692 32.466 14.615 1.00 30.25 346 ILE A CA 1
ATOM 1689 C C . ILE A 1 346 ? 1.796 31.815 15.440 1.00 30.22 346 ILE A C 1
ATOM 1690 O O . ILE A 1 346 ? 1.522 30.976 16.307 1.00 30.45 346 ILE A O 1
ATOM 1695 N N . LEU A 1 347 ? 3.038 32.211 15.177 1.00 28.28 347 LEU A N 1
ATOM 1696 C CA . LEU A 1 347 ? 4.184 31.823 15.987 1.00 35.64 347 LEU A CA 1
ATOM 1697 C C . LEU A 1 347 ? 4.878 33.085 16.474 1.00 33.44 347 LEU A C 1
ATOM 1698 O O . LEU A 1 347 ? 5.155 33.986 15.678 1.00 36.52 347 LEU A O 1
ATOM 1703 N N . ASN A 1 348 ? 5.154 33.154 17.776 1.00 32.17 348 ASN A N 1
ATOM 1704 C CA . ASN A 1 348 ? 5.772 34.352 18.324 1.00 36.47 348 ASN A CA 1
ATOM 1705 C C . ASN A 1 348 ? 6.442 34.027 19.649 1.00 40.25 348 ASN A C 1
ATOM 1706 O O . ASN A 1 348 ? 6.115 33.040 20.312 1.00 32.89 348 ASN A O 1
ATOM 1711 N N . LEU A 1 349 ? 7.386 34.884 20.026 1.00 36.23 349 LEU A N 1
ATOM 1712 C CA . LEU A 1 349 ? 8.081 34.789 21.307 1.00 34.20 349 LEU A CA 1
ATOM 1713 C C . LEU A 1 349 ? 8.070 36.181 21.929 1.00 40.14 349 LEU A C 1
ATOM 1714 O O . LEU A 1 349 ? 8.818 37.066 21.502 1.00 36.47 349 LEU A O 1
ATOM 1719 N N . ALA A 1 350 ? 7.215 36.374 22.925 1.00 33.84 350 ALA A N 1
ATOM 1720 C CA . ALA A 1 350 ? 7.115 37.655 23.603 1.00 35.90 350 ALA A CA 1
ATOM 1721 C C . ALA A 1 350 ? 8.056 37.693 24.800 1.00 42.27 350 ALA A C 1
ATOM 1722 O O . ALA A 1 350 ? 8.531 36.662 25.286 1.00 38.32 350 ALA A O 1
ATOM 1724 N N . TRP A 1 351 ? 8.322 38.908 25.272 1.00 38.00 351 TRP A N 1
ATOM 1725 C CA . TRP A 1 351 ? 9.176 39.140 26.432 1.00 41.47 351 TRP A CA 1
ATOM 1726 C C . TRP A 1 351 ? 8.397 40.011 27.408 1.00 35.27 351 TRP A C 1
ATOM 1727 O O . TRP A 1 351 ? 8.115 41.177 27.115 1.00 41.27 351 TRP A O 1
ATOM 1738 N N . GLY A 1 352 ? 8.038 39.445 28.554 1.00 37.77 352 GLY A N 1
ATOM 1739 C CA . GLY A 1 352 ? 7.284 40.191 29.541 1.00 43.98 352 GLY A CA 1
ATOM 1740 C C . GLY A 1 352 ? 5.803 40.202 29.230 1.00 43.87 352 GLY A C 1
ATOM 1741 O O . GLY A 1 352 ? 5.255 39.201 28.760 1.00 40.73 352 GLY A O 1
ATOM 1742 N N . GLY A 1 353 ? 5.142 41.327 29.483 1.00 45.67 353 GLY A N 1
ATOM 1743 C CA . GLY A 1 353 ? 3.724 41.437 29.211 1.00 45.01 353 GLY A CA 1
ATOM 1744 C C . GLY A 1 353 ? 2.873 41.030 30.394 1.00 41.55 353 GLY A C 1
ATOM 1745 O O . GLY A 1 353 ? 3.357 40.712 31.484 1.00 40.82 353 GLY A O 1
ATOM 1746 N N . MET A 1 354 ? 1.557 41.035 30.159 1.00 43.30 354 MET A N 1
ATOM 1747 C CA . MET A 1 354 ? 0.614 40.766 31.243 1.00 43.06 354 MET A CA 1
ATOM 1748 C C . MET A 1 354 ? 0.775 39.357 31.799 1.00 52.39 354 MET A C 1
ATOM 1749 O O . MET A 1 354 ? 0.611 39.149 33.007 1.00 44.17 354 MET A O 1
ATOM 1754 N N . TRP A 1 355 ? 1.101 38.382 30.950 1.00 42.13 355 TRP A N 1
ATOM 1755 C CA . TRP A 1 355 ? 1.360 37.028 31.423 1.00 44.77 355 TRP A CA 1
ATOM 1756 C C . TRP A 1 355 ? 2.847 36.751 31.615 1.00 46.16 355 TRP A C 1
ATOM 1757 O O . TRP A 1 355 ? 3.267 36.351 32.707 1.00 44.09 355 TRP A O 1
ATOM 1768 N N . GLY A 1 356 ? 3.658 36.970 30.578 1.00 38.76 356 GLY A N 1
ATOM 1769 C CA . GLY A 1 356 ? 5.075 36.654 30.680 1.00 37.47 356 GLY A CA 1
ATOM 1770 C C . GLY A 1 356 ? 5.806 37.455 31.742 1.00 39.32 356 GLY A C 1
ATOM 1771 O O . GLY A 1 356 ? 6.727 36.943 32.386 1.00 38.21 356 GLY A O 1
ATOM 1772 N N . GLY A 1 357 ? 5.411 38.708 31.948 1.00 45.30 357 GLY A N 1
ATOM 1773 C CA . GLY A 1 357 ? 6.121 39.566 32.877 1.00 44.14 357 GLY A CA 1
ATOM 1774 C C . GLY A 1 357 ? 5.433 39.787 34.210 1.00 48.81 357 GLY A C 1
ATOM 1775 O O . GLY A 1 357 ? 5.798 40.708 34.948 1.00 45.94 357 GLY A O 1
ATOM 1776 N N . MET A 1 358 ? 4.449 38.947 34.543 1.00 46.39 358 MET A N 1
ATOM 1777 C CA . MET A 1 358 ? 3.688 39.155 35.772 1.00 47.44 358 MET A CA 1
ATOM 1778 C C . MET A 1 358 ? 4.534 38.969 37.026 1.00 46.04 358 MET A C 1
ATOM 1779 O O . MET A 1 358 ? 4.157 39.471 38.090 1.00 43.91 358 MET A O 1
ATOM 1784 N N . ASN A 1 359 ? 5.664 38.268 36.929 1.00 45.23 359 ASN A N 1
ATOM 1785 C CA . ASN A 1 359 ? 6.595 38.119 38.040 1.00 48.83 359 ASN A CA 1
ATOM 1786 C C . ASN A 1 359 ? 7.899 38.874 37.816 1.00 44.94 359 ASN A C 1
ATOM 1787 O O . ASN A 1 359 ? 8.852 38.680 38.577 1.00 50.20 359 ASN A O 1
ATOM 1792 N N . GLY A 1 360 ? 7.959 39.741 36.807 1.00 49.19 360 GLY A N 1
ATOM 1793 C CA . GLY A 1 360 ? 9.208 40.355 36.404 1.00 48.64 360 GLY A CA 1
ATOM 1794 C C . GLY A 1 360 ? 9.874 39.587 35.278 1.00 49.49 360 GLY A C 1
ATOM 1795 O O . GLY A 1 360 ? 9.435 38.511 34.862 1.00 46.88 360 GLY A O 1
ATOM 1796 N N . VAL A 1 361 ? 10.966 40.159 34.769 1.00 48.80 361 VAL A N 1
ATOM 1797 C CA . VAL A 1 361 ? 11.740 39.544 33.699 1.00 50.27 361 VAL A CA 1
ATOM 1798 C C . VAL A 1 361 ? 13.209 39.508 34.103 1.00 52.31 361 VAL A C 1
ATOM 1799 O O . VAL A 1 361 ? 13.672 40.296 34.930 1.00 48.41 361 VAL A O 1
ATOM 1803 N N . ASP A 1 362 ? 13.942 38.572 33.500 1.00 48.47 362 ASP A N 1
ATOM 1804 C CA . ASP A 1 362 ? 15.358 38.347 33.791 1.00 49.23 362 ASP A CA 1
ATOM 1805 C C . ASP A 1 362 ? 16.152 38.487 32.496 1.00 48.99 362 ASP A C 1
ATOM 1806 O O . ASP A 1 362 ? 16.289 37.522 31.736 1.00 50.34 362 ASP A O 1
ATOM 1811 N N . GLU A 1 363 ? 16.695 39.684 32.254 1.00 49.47 363 GLU A N 1
ATOM 1812 C CA . GLU A 1 363 ? 17.459 39.920 31.033 1.00 51.72 363 GLU A CA 1
ATOM 1813 C C . GLU A 1 363 ? 18.763 39.134 30.993 1.00 48.79 363 GLU A C 1
ATOM 1814 O O . GLU A 1 363 ? 19.343 38.983 29.913 1.00 51.08 363 GLU A O 1
ATOM 1820 N N . SER A 1 364 ? 19.243 38.633 32.134 1.00 46.84 364 SER A N 1
ATOM 1821 C CA . SER A 1 364 ? 20.462 37.832 32.120 1.00 47.72 364 SER A CA 1
ATOM 1822 C C . SER A 1 364 ? 20.272 36.515 31.381 1.00 47.81 364 SER A C 1
ATOM 1823 O O . SER A 1 364 ? 21.263 35.904 30.966 1.00 49.22 364 SER A O 1
ATOM 1826 N N . ALA A 1 365 ? 19.027 36.066 31.207 1.00 48.63 365 ALA A N 1
ATOM 1827 C CA . ALA A 1 365 ? 18.759 34.855 30.442 1.00 49.20 365 ALA A CA 1
ATOM 1828 C C . ALA A 1 365 ? 18.879 35.067 28.938 1.00 42.95 365 ALA A C 1
ATOM 1829 O O . ALA A 1 365 ? 18.935 34.080 28.194 1.00 44.84 365 ALA A O 1
ATOM 1831 N N . LEU A 1 366 ? 18.916 36.318 28.474 1.00 46.20 366 LEU A N 1
ATOM 1832 C CA . LEU A 1 366 ? 19.051 36.597 27.054 1.00 39.58 366 LEU A CA 1
ATOM 1833 C C . LEU A 1 366 ? 20.488 36.360 26.594 1.00 49.99 366 LEU A C 1
ATOM 1834 O O . LEU A 1 366 ? 21.436 36.627 27.336 1.00 49.07 366 LEU A O 1
ATOM 1839 N N . PRO A 1 367 ? 20.675 35.862 25.363 1.00 48.96 367 PRO A N 1
ATOM 1840 C CA . PRO A 1 367 ? 19.647 35.533 24.366 1.00 44.57 367 PRO A CA 1
ATOM 1841 C C . PRO A 1 367 ? 19.040 34.145 24.562 1.00 38.53 367 PRO A C 1
ATOM 1842 O O . PRO A 1 367 ? 19.677 33.253 25.114 1.00 44.60 367 PRO A O 1
ATOM 1846 N N . THR A 1 368 ? 17.802 33.938 24.115 1.00 41.63 368 THR A N 1
ATOM 1847 C CA . THR A 1 368 ? 17.146 32.643 24.213 1.00 32.01 368 THR A CA 1
ATOM 1848 C C . THR A 1 368 ? 16.250 32.456 22.991 1.00 41.61 368 THR A C 1
ATOM 1849 O O . THR A 1 368 ? 15.719 33.424 22.440 1.00 38.60 368 THR A O 1
ATOM 1853 N N . THR A 1 369 ? 16.102 31.202 22.555 1.00 35.60 369 THR A N 1
ATOM 1854 C CA . THR A 1 369 ? 15.518 30.906 21.253 1.00 41.46 369 THR A CA 1
ATOM 1855 C C . THR A 1 369 ? 14.402 29.874 21.353 1.00 35.49 369 THR A C 1
ATOM 1856 O O . THR A 1 369 ? 14.528 28.865 22.055 1.00 39.25 369 THR A O 1
ATOM 1860 N N . MET A 1 370 ? 13.313 30.142 20.637 1.00 37.52 370 MET A N 1
ATOM 1861 C CA . MET A 1 370 ? 12.254 29.175 20.381 1.00 37.21 370 MET A CA 1
ATOM 1862 C C . MET A 1 370 ? 12.466 28.593 18.989 1.00 34.19 370 MET A C 1
ATOM 1863 O O . MET A 1 370 ? 12.621 29.344 18.020 1.00 38.34 370 MET A O 1
ATOM 1868 N N . SER A 1 371 ? 12.503 27.265 18.893 1.00 37.48 371 SER A N 1
ATOM 1869 C CA . SER A 1 371 ? 12.800 26.577 17.641 1.00 34.42 371 SER A CA 1
ATOM 1870 C C . SER A 1 371 ? 11.597 25.757 17.198 1.00 28.84 371 SER A C 1
ATOM 1871 O O . SER A 1 371 ? 11.045 24.982 17.985 1.00 33.30 371 SER A O 1
ATOM 1874 N N . VAL A 1 372 ? 11.208 25.911 15.934 1.00 31.71 372 VAL A N 1
ATOM 1875 C CA . VAL A 1 372 ? 10.082 25.181 15.363 1.00 34.59 372 VAL A CA 1
ATOM 1876 C C . VAL A 1 372 ? 10.615 24.310 14.232 1.00 32.16 372 VAL A C 1
ATOM 1877 O O . VAL A 1 372 ? 11.089 24.821 13.209 1.00 33.55 372 VAL A O 1
ATOM 1881 N N . ASP A 1 373 ? 10.542 22.991 14.417 1.00 35.88 373 ASP A N 1
ATOM 1882 C CA . ASP A 1 373 ? 11.005 22.070 13.385 1.00 33.78 373 ASP A CA 1
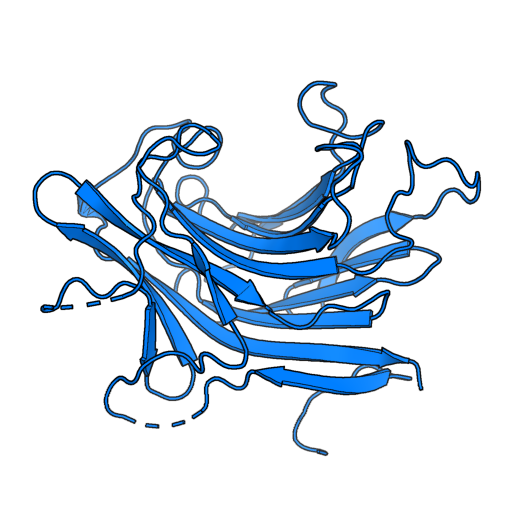ATOM 1883 C C . ASP A 1 373 ? 10.072 22.077 12.179 1.00 32.90 373 ASP A C 1
ATOM 1884 O O . ASP A 1 373 ? 10.528 22.007 11.029 1.00 34.57 373 ASP A O 1
ATOM 1889 N N . TYR A 1 374 ? 8.765 22.158 12.417 1.00 33.88 374 TYR A N 1
ATOM 1890 C CA . TYR A 1 374 ? 7.798 22.171 11.328 1.00 31.73 374 TYR A CA 1
ATOM 1891 C C . TYR A 1 374 ? 6.450 22.637 11.854 1.00 28.97 374 TYR A C 1
ATOM 1892 O O . TYR A 1 374 ? 6.183 22.596 13.056 1.00 32.35 374 TYR A O 1
ATOM 1901 N N . VAL A 1 375 ? 5.613 23.096 10.928 1.00 36.64 375 VAL A N 1
ATOM 1902 C CA . VAL A 1 375 ? 4.192 23.318 11.160 1.00 32.91 375 VAL A CA 1
ATOM 1903 C C . VAL A 1 375 ? 3.453 22.593 10.047 1.00 34.13 375 VAL A C 1
ATOM 1904 O O . VAL A 1 375 ? 3.681 22.872 8.864 1.00 34.96 375 VAL A O 1
ATOM 1908 N N . ARG A 1 376 ? 2.587 21.658 10.416 1.00 38.43 376 ARG A N 1
ATOM 1909 C CA . ARG A 1 376 ? 1.832 20.878 9.448 1.00 36.90 376 ARG A CA 1
ATOM 1910 C C . ARG A 1 376 ? 0.345 21.042 9.715 1.00 36.17 376 ARG A C 1
ATOM 1911 O O . ARG A 1 376 ? -0.083 21.126 10.871 1.00 34.99 376 ARG A O 1
ATOM 1919 N N . VAL A 1 377 ? -0.435 21.101 8.640 1.00 32.33 377 VAL A N 1
ATOM 1920 C CA . VAL A 1 377 ? -1.885 21.231 8.712 1.00 29.00 377 VAL A CA 1
ATOM 1921 C C . VAL A 1 377 ? -2.497 20.085 7.916 1.00 38.27 377 VAL A C 1
ATOM 1922 O O . VAL A 1 377 ? -2.218 19.935 6.720 1.00 41.51 377 VAL A O 1
ATOM 1926 N N . PHE A 1 378 ? -3.315 19.274 8.580 1.00 33.94 378 PHE A N 1
ATOM 1927 C CA . PHE A 1 378 ? -4.052 18.190 7.950 1.00 32.96 378 PHE A CA 1
ATOM 1928 C C . PHE A 1 378 ? -5.536 18.522 7.946 1.00 34.07 378 PHE A C 1
ATOM 1929 O O . PHE A 1 378 ? -6.018 19.308 8.764 1.00 32.75 378 PHE A O 1
ATOM 1937 N N . GLN A 1 379 ? -6.260 17.908 7.014 1.00 37.30 379 GLN A N 1
ATOM 1938 C CA . GLN A 1 379 ? -7.710 18.010 6.979 1.00 37.75 379 GLN A CA 1
ATOM 1939 C C . GLN A 1 379 ? -8.291 16.653 6.607 1.00 45.48 379 GLN A C 1
ATOM 1940 O O . GLN A 1 379 ? -7.622 15.813 5.999 1.00 41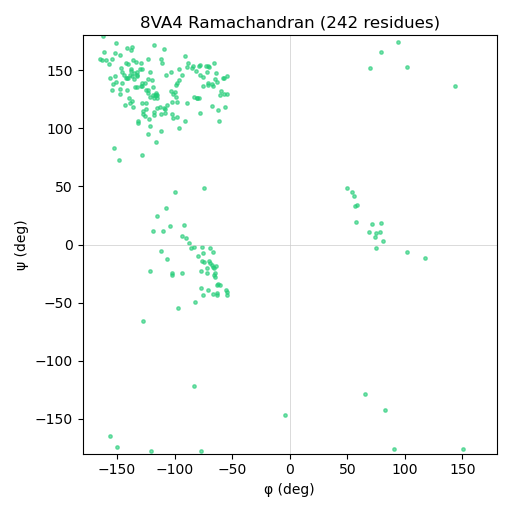.16 379 GLN A O 1
ATOM 1946 N N . ARG A 1 380 ? -9.541 16.440 7.013 1.00 43.78 380 ARG A N 1
ATOM 1947 C CA . ARG A 1 380 ? -10.191 15.153 6.803 1.00 53.16 380 ARG A CA 1
ATOM 1948 C C . ARG A 1 380 ? -10.338 14.854 5.317 1.00 51.27 380 ARG A C 1
ATOM 1949 O O . ARG A 1 380 ? -10.638 15.742 4.513 1.00 50.89 380 ARG A O 1
ATOM 1957 N N . ARG A 1 381 ? -10.109 13.596 4.955 1.00 54.57 381 ARG A N 1
ATOM 1958 C CA . ARG A 1 381 ? -10.324 13.154 3.584 1.00 59.98 381 ARG A CA 1
ATOM 1959 C C . ARG A 1 381 ? -11.815 13.120 3.275 1.00 63.83 381 ARG A C 1
ATOM 1960 O O . ARG A 1 381 ? -12.619 12.715 4.117 1.00 58.59 381 ARG A O 1
#

Secondary structure (DSSP, 8-state):
-TTS---TTEEEEEEE------B---TTTEEE--B-TTSSTTB-PEE--------EEEETTEEEEEEEEETTEEEE-EEEEEEEESSEEEEEEEEB--STTEEEEEEEEES--TT-TTTT-EEEEEE--TTSTTEEEEEEE-SSSSTTTT--EEEEEE-TTTBTSEEEEEEEE-SSEEEEEETTEEEEEEE--SS--TTT---SS-EEEEEEEEEBHHHHTBTB--GGG-SEEEEEEEEEEEEE-

Sequence (245 aa):
DPNIPTPEGYALVWQEEFDGRPALVNASNWRFENWAPGTVNNELQRYVAGGNDTTAMVKDGALHITLKKRGNEVLSARMNSRESWQYGYVEARIRLPKGKGTWPAFWMMPVDQREGWPACGEIDIMEEVGTNPNYTSSSIHCTAYNHVKGTQKTAERFTAGAEGEYHVYALEWTADYIRTFVDGQPLFYFANDGQRKAATWPFDDKPFFVILNLAWGGMWGGMNGVDESALPTTMSVDYVRVFQRR

Foldseek 3Di:
DVVDDDDPQKDFDDKDQLAADKDAGDPLFKDKDQADQCPPQNFQAGAHDAVVPGQWIGHPRKIKGKFADDDNHTYTIKIWTPDWDQFWKKKWWKAAKAWQFKKWFKWKFFPDQVVDPPLLKIWTQWIDANNHPQKIKIWMGHQQADVVVPRTFMWIDHDPNSHPGIWMWMWGGDPFWIWIAINNHTTGIGGDPPPPDSRRDSRRHIIIIMTIMTGAGNPRQVVHTDCVSPTIIMIISMITTIDGD

Nearest PDB structures (foldseek):
  8va4-assembly1_A  TM=1.004E+00  e=1.673E-50  metagenome
  6xof-assembly1_A  TM=9.288E-01  e=1.645E-27  uncultured bacterium
  6xqf-assembly1_A  TM=9.403E-01  e=4.367E-27  uncultured bacterium
  7wwc-assembly1_A  TM=9.353E-01  e=2.779E-26  Pedobacter sp.
  6t2r-assembly1_AAA  TM=8.407E-01  e=4.747E-19  Bacteroides caccae

Radius of gyration: 17.18 Å; Cα contacts (8 Å, |Δi|>4): 683; chains: 1; bounding box: 50×41×37 Å

Solvent-accessible surface area: 11337 Å² total; per-residue (Å²): 125,143,128,24,92,65,32,175,29,8,38,55,76,28,87,10,41,5,155,82,214,85,59,151,13,76,71,74,27,6,126,45,17,103,57,48,53,45,70,48,71,103,10,84,4,76,3,28,63,29,95,132,64,55,1,3,42,16,74,99,29,5,0,24,0,18,0,24,73,103,70,150,63,7,13,0,0,25,0,7,6,150,97,39,21,70,63,2,24,1,13,0,82,0,76,3,4,153,9,89,0,0,32,0,4,0,26,0,18,0,87,50,77,215,140,32,113,29,29,2,0,14,0,5,3,1,11,0,4,7,26,62,69,24,95,1,7,1,4,0,14,0,52,25,47,6,113,125,125,68,57,57,76,77,24,109,83,106,16,74,27,0,26,47,107,48,28,40,1,2,0,30,1,4,46,96,43,0,69,0,25,8,65,50,112,65,28,10,117,16,42,44,70,42,88,217,103,75,41,16,15,4,0,82,43,50,0,30,0,2,0,8,0,1,1,0,11,129,87,0,23,106,84,33,49,52,81,100,30,24,99,14,43,0,1,0,38,14,0,18,0,0,52,152,221

B-factor: mean 41.85, std 10.84, range [24.69, 106.49]